Protein AF-A0A6P8JY65-F1 (afdb_monomer_lite)

Organism: Drosophila mauritiana (NCBI:txid7226)

InterPro domains:
  IPR032675 Leucine-rich repeat domain superfamily [G3DSA:3.80.10.10] (2-261)

Sequence (297 aa):
MAQWPLHALPKLMRNLRRLKVDCEIQVHFIEHFKELELLVLNGFISQTALTGILERCQKLTRLFLRFDCDTLSLKLIDKCSHLRDLSLTTGLFSHQKDLVMKLTDLRLLELTQCGTRSQLTIECLQFILNRRKDSVQLIQMDCKGFQDPNWMKEVGMDRCSRLRGLVLANCYFCDREISQLLFPRVQKYIALINCPDIKDYQLIDMVRMCPGLNDIYLMDCPQLSWKVLQGIYRIRKSEKLSYPITIILSQHSELRQAYQSMYSNFWCFKLPFLRMERVIHPCRPIRDIQLFFNSSE

Foldseek 3Di:
DPPDCLQCCCVVCQQDQEDEDQEEAADARQLSNQNHQEYHYQYHYDLVNVVSNLQRNQNHQEYADNYDDQPHDCPSVVSNLNHAEYEDELNVCLVHVVVVLVNQNHQKYWYAPCQVPVPSNLVSLLVCCVSALQFFAEKAAECNNVPELLSLVSSQNQSNQNHAEYEYAPDEHPPDALVVSSPHQHQEEYEYAQHAHDALVNVLNNCVSHVNYAEYEYHNHQRYDLVSVVSQLVSQVVVPDQAAHEYEYEPDHPNVVVCVVCVVPPPVVSRRHYHYHYDPDDDDDHRIMMTGTDRDD

Secondary structure (DSSP, 8-state):
----GGGGHHHH-TT--EEEE-S-B-SS-GGG-TT--EEEE-S-B-HHHHHHHHHH-TT--EEEE-S--S----TTGGG-TT--EEEEEHHHHHHHHHHHHT-TT-SEEEEE-GGG-HHHHHHHHHHHHHHHTTTEEEEEEE-TT--STTHHHHHTGGG-TT--EEEEES---TT--TTTTT----SSEEEEES-TT--HHHHHHHHHH-TT--EEEEES-TT--THHHHHHHHHHHHHT-SSPEEEEE-TT-HHHHHHHHTIIIIIGGGTTTEEEEE--SPPPPP-SEEEEEPPP-

pLDDT: mean 91.0, std 9.37, range [35.84, 98.38]

Structure (mmCIF, N/CA/C/O backbone):
data_AF-A0A6P8JY65-F1
#
_entry.id   AF-A0A6P8JY65-F1
#
loop_
_atom_site.group_PDB
_atom_site.id
_atom_site.type_symbol
_atom_site.label_atom_id
_atom_site.label_alt_id
_atom_site.label_comp_id
_atom_site.label_asym_id
_atom_site.label_entity_id
_atom_site.label_seq_id
_atom_site.pdbx_PDB_ins_code
_atom_site.Cartn_x
_atom_site.Cartn_y
_atom_site.Cartn_z
_atom_site.occupancy
_atom_site.B_iso_or_equiv
_atom_site.auth_seq_id
_atom_site.auth_comp_id
_atom_site.auth_asym_id
_atom_site.auth_atom_id
_atom_site.pdbx_PDB_model_num
ATOM 1 N N . MET A 1 1 ? -34.765 18.756 26.001 1.00 42.88 1 MET A N 1
ATOM 2 C CA . MET A 1 1 ? -33.771 18.330 24.990 1.00 42.88 1 MET A CA 1
ATOM 3 C C . MET A 1 1 ? -34.359 17.163 24.221 1.00 42.88 1 MET A C 1
ATOM 5 O O . MET A 1 1 ? -34.722 16.179 24.850 1.00 42.88 1 MET A O 1
ATOM 9 N N . ALA A 1 2 ? -34.543 17.292 22.906 1.00 35.88 2 ALA A N 1
ATOM 10 C CA . ALA A 1 2 ? -35.093 16.219 22.083 1.00 35.88 2 ALA A CA 1
ATOM 11 C C . ALA A 1 2 ? -34.118 15.028 22.079 1.00 35.88 2 ALA A C 1
ATOM 13 O O . ALA A 1 2 ? -33.067 15.086 21.446 1.00 35.88 2 ALA A O 1
ATOM 14 N N . GLN A 1 3 ? -34.446 13.968 22.822 1.00 48.44 3 GLN A N 1
ATOM 15 C CA . GLN A 1 3 ? -33.749 12.687 22.741 1.00 48.44 3 GLN A CA 1
ATOM 16 C C . GLN A 1 3 ? -34.059 12.083 21.371 1.00 48.44 3 GLN A C 1
ATOM 18 O O . GLN A 1 3 ? -35.114 11.490 21.155 1.00 48.44 3 GLN A O 1
ATOM 23 N N . TRP A 1 4 ? -33.156 12.292 20.416 1.00 56.47 4 TRP A N 1
ATOM 24 C CA . TRP A 1 4 ? -33.181 11.587 19.138 1.00 56.47 4 TRP A CA 1
ATOM 25 C C . TRP A 1 4 ? -33.258 10.062 19.378 1.00 56.47 4 TRP A C 1
ATOM 27 O O . TRP A 1 4 ? -32.615 9.557 20.301 1.00 56.47 4 TRP A O 1
ATOM 37 N N . PRO A 1 5 ? -34.005 9.290 18.566 1.00 68.62 5 PRO A N 1
ATOM 38 C CA . PRO A 1 5 ? -34.464 7.936 18.908 1.00 68.62 5 PRO A CA 1
ATOM 39 C C . PRO A 1 5 ? -33.387 6.835 18.798 1.00 68.62 5 PRO A C 1
ATOM 41 O O . PRO A 1 5 ? -33.714 5.654 18.669 1.00 68.62 5 PRO A O 1
ATOM 44 N N . LEU A 1 6 ? -32.096 7.179 18.858 1.00 67.12 6 LEU A N 1
ATOM 45 C CA . LEU A 1 6 ? -30.990 6.235 18.646 1.00 67.12 6 LEU A CA 1
ATOM 46 C C . LEU A 1 6 ? -30.994 5.076 19.658 1.00 67.12 6 LEU A C 1
ATOM 48 O O . LEU A 1 6 ? -30.643 3.956 19.301 1.00 67.12 6 LEU A O 1
ATOM 52 N N . HIS A 1 7 ? -31.483 5.291 20.883 1.00 69.50 7 HIS A N 1
ATOM 53 C CA . HIS A 1 7 ? -31.593 4.236 21.902 1.00 69.50 7 HIS A CA 1
ATOM 54 C C . HIS A 1 7 ? -32.591 3.121 21.542 1.00 69.50 7 HIS A C 1
ATOM 56 O O . HIS A 1 7 ? -32.481 2.006 22.053 1.00 69.50 7 HIS A O 1
ATOM 62 N N . ALA A 1 8 ? -33.564 3.392 20.664 1.00 75.25 8 ALA A N 1
ATOM 63 C CA . ALA A 1 8 ? -34.510 2.383 20.191 1.00 75.25 8 ALA A CA 1
ATOM 64 C C . ALA A 1 8 ? -33.959 1.567 19.009 1.00 75.25 8 ALA A C 1
ATOM 66 O O . ALA A 1 8 ? -34.407 0.439 18.787 1.00 75.25 8 ALA A O 1
ATOM 67 N N . LEU A 1 9 ? -32.965 2.091 18.278 1.00 81.75 9 LEU A N 1
ATOM 68 C CA . LEU A 1 9 ? -32.423 1.444 17.079 1.00 81.75 9 LEU A CA 1
ATOM 69 C C . LEU A 1 9 ? -31.907 0.023 17.330 1.00 81.75 9 LEU A C 1
ATOM 71 O O . LEU A 1 9 ? -32.268 -0.851 16.544 1.00 81.75 9 LEU A O 1
ATOM 75 N N . PRO A 1 10 ? -31.166 -0.283 18.414 1.00 81.38 10 PRO A N 1
ATOM 76 C CA . PRO A 1 10 ? -30.742 -1.657 18.682 1.00 81.38 10 PRO A CA 1
ATOM 77 C C . PRO A 1 10 ? -31.901 -2.648 18.805 1.00 81.38 10 PRO A C 1
ATOM 79 O O . PRO A 1 10 ? -31.787 -3.795 18.377 1.00 81.38 10 PRO A O 1
ATOM 82 N N . LYS A 1 11 ? -33.049 -2.211 19.342 1.00 84.31 11 LYS A N 1
ATOM 83 C CA . LYS A 1 11 ? -34.238 -3.065 19.479 1.00 84.31 11 LYS A CA 1
ATOM 84 C C . LYS A 1 11 ? -34.929 -3.314 18.141 1.00 84.31 11 LYS A C 1
ATOM 86 O O . LYS A 1 11 ? -35.460 -4.409 17.955 1.00 84.31 11 LYS A O 1
ATOM 91 N N . LEU A 1 12 ? -34.920 -2.318 17.254 1.00 86.56 12 LEU A N 1
ATOM 92 C CA . LEU A 1 12 ? -35.543 -2.355 15.928 1.00 86.56 12 LEU A CA 1
ATOM 93 C C . LEU A 1 12 ? -34.648 -3.031 14.876 1.00 86.56 12 LEU A C 1
ATOM 95 O O . LEU A 1 12 ? -35.149 -3.632 13.934 1.00 86.56 12 LEU A O 1
ATOM 99 N N . MET A 1 13 ? -33.327 -2.974 15.054 1.00 89.62 13 MET A N 1
ATOM 100 C CA . MET A 1 13 ? -32.319 -3.453 14.105 1.00 89.62 13 MET A CA 1
ATOM 101 C C . MET A 1 13 ? -31.393 -4.493 14.752 1.00 89.62 13 MET A C 1
ATOM 103 O O . MET A 1 13 ? -30.170 -4.376 14.719 1.00 89.62 13 MET A O 1
ATOM 107 N N . ARG A 1 14 ? -31.972 -5.541 15.349 1.00 88.00 14 ARG A N 1
ATOM 108 C CA . ARG A 1 14 ? -31.220 -6.561 16.114 1.00 88.00 14 ARG A CA 1
ATOM 109 C C . ARG A 1 14 ? -30.167 -7.311 15.288 1.00 88.00 14 ARG A C 1
ATOM 111 O O . ARG A 1 14 ? -29.164 -7.748 15.836 1.00 88.00 14 ARG A O 1
ATOM 118 N N . ASN A 1 15 ? -30.386 -7.415 13.976 1.00 93.00 15 ASN A N 1
ATOM 119 C CA . ASN A 1 15 ? -29.508 -8.106 13.026 1.00 93.00 15 ASN A CA 1
ATOM 120 C C . ASN A 1 15 ? -28.590 -7.144 12.250 1.00 93.00 15 ASN A C 1
ATOM 122 O O . ASN A 1 15 ? -28.103 -7.491 11.173 1.00 93.00 15 ASN A O 1
ATOM 126 N N . LEU A 1 16 ? -28.394 -5.913 12.738 1.00 95.31 16 LEU A N 1
ATOM 127 C CA . LEU A 1 16 ? -27.534 -4.938 12.075 1.00 95.31 16 LEU A CA 1
ATOM 128 C C . LEU A 1 16 ? -26.077 -5.421 12.073 1.00 95.31 16 LEU A C 1
ATOM 130 O O . LEU A 1 16 ? -25.437 -5.489 13.118 1.00 95.31 16 LEU A O 1
ATOM 134 N N . ARG A 1 17 ? -25.550 -5.711 10.879 1.00 97.00 17 ARG A N 1
ATOM 135 C CA . ARG A 1 17 ? -24.164 -6.174 10.686 1.00 97.00 17 ARG A CA 1
ATOM 136 C C . ARG A 1 17 ? -23.195 -5.080 10.270 1.00 97.00 17 ARG A C 1
ATOM 138 O O . ARG A 1 17 ? -21.988 -5.228 10.429 1.00 97.00 17 ARG A O 1
ATOM 145 N N . ARG A 1 18 ? -23.696 -3.996 9.682 1.00 97.75 18 ARG A N 1
ATOM 146 C CA . ARG A 1 18 ? -22.873 -2.922 9.121 1.00 97.75 18 ARG A CA 1
ATOM 147 C C . ARG A 1 18 ? -23.452 -1.589 9.543 1.00 97.75 18 ARG A C 1
ATOM 149 O O . ARG A 1 18 ? -24.610 -1.315 9.245 1.00 97.75 18 ARG A O 1
ATOM 156 N N . LEU A 1 19 ? -22.639 -0.774 10.196 1.00 95.62 19 LEU A N 1
ATOM 157 C CA . LEU A 1 19 ? -23.022 0.558 10.627 1.00 95.62 19 LEU A CA 1
ATOM 158 C C . LEU A 1 19 ? -21.961 1.558 10.180 1.00 95.62 19 LEU A C 1
ATOM 160 O O . LEU A 1 19 ? -20.776 1.400 10.468 1.00 95.62 19 LEU A O 1
ATOM 164 N N . LYS A 1 20 ? -22.405 2.595 9.476 1.00 96.44 20 LYS A N 1
ATOM 165 C CA . LYS A 1 20 ? -21.616 3.789 9.202 1.00 96.44 20 LYS A CA 1
ATOM 166 C C . LYS A 1 20 ? -22.274 4.949 9.934 1.00 96.44 20 LYS A C 1
ATOM 168 O O . LYS A 1 20 ? -23.479 5.140 9.794 1.00 96.44 20 LYS A O 1
ATOM 173 N N . VAL A 1 21 ? -21.491 5.689 10.708 1.00 92.38 21 VAL A N 1
ATOM 174 C CA . VAL A 1 21 ? -21.960 6.847 11.466 1.00 92.38 21 VAL A CA 1
ATOM 175 C C . VAL A 1 21 ? -21.174 8.076 11.037 1.00 92.38 21 VAL A C 1
ATOM 177 O O . VAL A 1 21 ? -19.941 8.073 11.031 1.00 92.38 21 VAL A O 1
ATOM 180 N N . ASP A 1 22 ? -21.905 9.112 10.642 1.00 91.75 22 ASP A N 1
ATOM 181 C CA . ASP A 1 22 ? -21.362 10.393 10.181 1.00 91.75 22 ASP A CA 1
ATOM 182 C C . ASP A 1 22 ? -21.582 11.527 11.209 1.00 91.75 22 ASP A C 1
ATOM 184 O O . ASP A 1 22 ? -21.193 12.662 10.962 1.00 91.75 22 ASP A O 1
ATOM 188 N N . CYS A 1 23 ? -22.180 11.230 12.369 1.00 88.88 23 CYS A N 1
ATOM 189 C CA . CYS A 1 23 ? -22.412 12.173 13.467 1.00 88.88 23 CYS A CA 1
ATOM 190 C C . CYS A 1 23 ? -21.610 11.814 14.727 1.00 88.88 23 CYS A C 1
ATOM 192 O O . CYS A 1 23 ? -21.069 10.712 14.843 1.00 88.88 23 CYS A O 1
ATOM 194 N N . GLU A 1 24 ? -21.539 12.752 15.673 1.00 87.94 24 GLU A N 1
ATOM 195 C CA . GLU A 1 24 ? -20.887 12.530 16.964 1.00 87.94 24 GLU A CA 1
ATOM 196 C C . GLU A 1 24 ? -21.645 11.524 17.835 1.00 87.94 24 GLU A C 1
ATOM 198 O O . GLU A 1 24 ? -22.876 11.511 17.902 1.00 87.94 24 GLU A O 1
ATOM 203 N N . ILE A 1 25 ? -20.884 10.705 18.555 1.00 84.12 25 ILE A N 1
ATOM 204 C CA . ILE A 1 25 ? -21.390 9.654 19.428 1.00 84.12 25 ILE A CA 1
ATOM 205 C C . ILE A 1 25 ? -20.918 9.918 20.850 1.00 84.12 25 ILE A C 1
ATOM 207 O O . ILE A 1 25 ? -19.796 9.593 21.237 1.00 84.12 25 ILE A O 1
ATOM 211 N N . GLN A 1 26 ? -21.816 10.480 21.649 1.00 76.50 26 GLN A N 1
ATOM 212 C CA . GLN A 1 26 ? -21.588 10.693 23.080 1.00 76.50 26 GLN A CA 1
ATOM 213 C C . GLN A 1 26 ? -22.266 9.624 23.947 1.00 76.50 26 GLN A C 1
ATOM 215 O O . GLN A 1 26 ? -21.956 9.503 25.131 1.00 76.50 26 GLN A O 1
ATOM 220 N N . VAL A 1 27 ? -23.181 8.842 23.365 1.00 77.38 27 VAL A N 1
ATOM 221 C CA . VAL A 1 27 ? -24.042 7.902 24.088 1.00 77.38 27 VAL A CA 1
ATOM 222 C C . VAL A 1 27 ? -23.792 6.446 23.714 1.00 77.38 27 VAL A C 1
ATOM 224 O O . VAL A 1 27 ? -23.420 6.102 22.595 1.00 77.38 27 VAL A O 1
ATOM 227 N N . HIS A 1 28 ? -24.076 5.600 24.692 1.00 81.88 28 HIS A N 1
ATOM 228 C CA . HIS A 1 28 ? -24.043 4.147 24.651 1.00 81.88 28 HIS A CA 1
ATOM 229 C C . HIS A 1 28 ? -25.244 3.592 23.866 1.00 81.88 28 HIS A C 1
ATOM 231 O O . HIS A 1 28 ? -26.386 3.633 24.333 1.00 81.88 28 HIS A O 1
ATOM 237 N N . PHE A 1 29 ? -25.007 3.110 22.644 1.00 87.00 29 PHE A N 1
ATOM 238 C CA . PHE A 1 29 ? -26.032 2.432 21.842 1.00 87.00 29 PHE A CA 1
ATOM 239 C C . PHE A 1 29 ? -25.435 1.433 20.848 1.00 87.00 29 PHE A C 1
ATOM 241 O O . PHE A 1 29 ? -26.026 0.374 20.644 1.00 87.00 29 PHE A O 1
ATOM 248 N N . ILE A 1 30 ? -24.266 1.725 20.265 1.00 90.31 30 ILE A N 1
ATOM 249 C CA . ILE A 1 30 ? -23.633 0.850 19.266 1.00 90.31 30 ILE A CA 1
ATOM 250 C C . ILE A 1 30 ? -23.315 -0.524 19.856 1.00 90.31 30 ILE A C 1
ATOM 252 O O . ILE A 1 30 ? -23.542 -1.547 19.219 1.00 90.31 30 ILE A O 1
ATOM 256 N N . GLU A 1 31 ? -22.853 -0.561 21.098 1.00 90.50 31 GLU A N 1
ATOM 257 C CA . GLU A 1 31 ? -22.456 -1.771 21.814 1.00 90.50 31 GLU A CA 1
ATOM 258 C C . GLU A 1 31 ? -23.611 -2.760 22.089 1.00 90.50 31 GLU A C 1
ATOM 260 O O . GLU A 1 31 ? -23.409 -3.888 22.564 1.00 90.50 31 GLU A O 1
ATOM 265 N N . HIS A 1 32 ? -24.842 -2.347 21.778 1.00 91.56 32 HIS A N 1
ATOM 266 C CA . HIS A 1 32 ? -26.032 -3.186 21.824 1.00 91.56 32 HIS A CA 1
ATOM 267 C C . HIS A 1 32 ? -26.276 -3.956 20.512 1.00 91.56 32 HIS A C 1
ATOM 269 O O . HIS A 1 32 ? -27.044 -4.918 20.524 1.00 91.56 32 HIS A O 1
ATOM 275 N N . PHE A 1 33 ? -25.612 -3.608 19.402 1.00 93.06 33 PHE A N 1
ATOM 276 C CA . PHE A 1 33 ? -25.684 -4.362 18.144 1.00 93.06 33 PHE A CA 1
ATOM 277 C C . PHE A 1 33 ? -24.785 -5.607 18.200 1.00 93.06 33 PHE A C 1
ATOM 279 O O . PHE A 1 33 ? -23.623 -5.582 17.801 1.00 93.06 33 PHE A O 1
ATOM 286 N N . LYS A 1 34 ? -25.326 -6.726 18.696 1.00 90.75 34 LYS A N 1
ATOM 287 C CA . LYS A 1 34 ? -24.568 -7.980 18.894 1.00 90.75 34 LYS A CA 1
ATOM 288 C C . LYS A 1 34 ? -24.056 -8.624 17.605 1.00 90.75 34 LYS A C 1
ATOM 290 O O . LYS A 1 34 ? -23.044 -9.316 17.641 1.00 90.75 34 LYS A O 1
ATOM 295 N N . GLU A 1 35 ? -24.726 -8.366 16.486 1.00 94.69 35 GLU A N 1
ATOM 296 C CA . GLU A 1 35 ? -24.372 -8.891 15.162 1.00 94.69 35 GLU A CA 1
ATOM 297 C C . GLU A 1 35 ? -23.436 -7.969 14.367 1.00 94.69 35 GLU A C 1
ATOM 299 O O . GLU A 1 35 ? -23.177 -8.232 13.196 1.00 94.69 35 GLU A O 1
ATOM 304 N N . LEU A 1 36 ? -22.934 -6.883 14.966 1.00 96.75 36 LEU A N 1
ATOM 305 C CA . LEU A 1 36 ? -22.146 -5.886 14.250 1.00 96.75 36 LEU A CA 1
ATOM 306 C C . LEU A 1 36 ? -20.784 -6.446 13.813 1.00 96.75 36 LEU A C 1
ATOM 308 O O . LEU A 1 36 ? -19.937 -6.768 14.640 1.00 96.75 36 LEU A O 1
ATOM 312 N N . GLU A 1 37 ? -20.566 -6.502 12.500 1.00 97.75 37 GLU A N 1
ATOM 313 C CA . GLU A 1 37 ? -19.338 -6.988 11.863 1.00 97.75 37 GLU A CA 1
ATOM 314 C C . GLU A 1 37 ? -18.458 -5.848 11.338 1.00 97.75 37 GLU A C 1
ATOM 316 O O . GLU A 1 37 ? -17.236 -5.989 11.291 1.00 97.75 37 GLU A O 1
ATOM 321 N N . LEU A 1 38 ? -19.069 -4.740 10.908 1.00 98.25 38 LEU A N 1
ATOM 322 C CA . LEU A 1 38 ? -18.397 -3.565 10.355 1.00 98.25 38 LEU A CA 1
ATOM 323 C C . LEU A 1 38 ? -18.912 -2.300 11.031 1.00 98.25 38 LEU A C 1
ATOM 325 O O . LEU A 1 38 ? -20.106 -2.002 10.953 1.00 98.25 38 LEU A O 1
ATOM 329 N N . LEU A 1 39 ? -17.986 -1.519 11.577 1.00 97.69 39 LEU A N 1
ATOM 330 C CA . LEU A 1 39 ? -18.249 -0.183 12.082 1.00 97.69 39 LEU A CA 1
ATOM 331 C C . LEU A 1 39 ? -17.339 0.842 11.400 1.00 97.69 39 LEU A C 1
ATOM 333 O O . LEU A 1 39 ? -16.119 0.698 11.411 1.00 97.69 39 LEU A O 1
ATOM 337 N N . VAL A 1 40 ? -17.938 1.888 10.834 1.00 97.62 40 VAL A N 1
ATOM 338 C CA . VAL A 1 40 ? -17.232 3.059 10.297 1.00 97.62 40 VAL A CA 1
ATOM 339 C C . VAL A 1 40 ? -17.710 4.299 11.039 1.00 97.62 40 VAL A C 1
ATOM 341 O O . VAL A 1 40 ? -18.896 4.621 10.996 1.00 97.62 40 VAL A O 1
ATOM 344 N N . LEU A 1 41 ? -16.796 5.001 11.698 1.00 95.81 41 LEU A N 1
ATOM 345 C CA . LEU A 1 41 ? -17.062 6.229 12.440 1.00 95.81 41 LEU A CA 1
ATOM 346 C C . LEU A 1 41 ? -16.351 7.390 11.753 1.00 95.81 41 LEU A C 1
ATOM 348 O O . LEU A 1 41 ? -15.126 7.416 11.715 1.00 95.81 41 LEU A O 1
ATOM 352 N N . ASN A 1 42 ? -17.111 8.340 11.210 1.00 93.44 42 ASN A N 1
ATOM 353 C CA . ASN A 1 42 ? -16.566 9.593 10.669 1.00 93.44 42 ASN A CA 1
ATOM 354 C C . ASN A 1 42 ? -16.774 10.773 11.632 1.00 93.44 42 ASN A C 1
ATOM 356 O O . ASN A 1 42 ? -16.094 11.784 11.501 1.00 93.44 42 ASN A O 1
ATOM 360 N N . GLY A 1 43 ? -17.701 10.648 12.587 1.00 89.94 43 GLY A N 1
ATOM 361 C CA . GLY A 1 43 ? -17.876 11.594 13.688 1.00 89.94 43 GLY A CA 1
ATOM 362 C C . GLY A 1 43 ? -17.124 11.154 14.943 1.00 89.94 43 GLY A C 1
ATOM 363 O O . GLY A 1 43 ? -16.846 9.966 15.123 1.00 89.94 43 GLY A O 1
ATOM 364 N N . PHE A 1 44 ? -16.808 12.121 15.806 1.00 92.12 44 PHE A N 1
ATOM 365 C CA . PHE A 1 44 ? -16.129 11.883 17.079 1.00 92.12 44 PHE A CA 1
ATOM 366 C C . PHE A 1 44 ? -16.910 10.903 17.968 1.00 92.12 44 PHE A C 1
ATOM 368 O O . PHE A 1 44 ? -18.142 10.915 17.988 1.00 92.12 44 PHE A O 1
ATOM 375 N N . ILE A 1 45 ? -16.196 10.082 18.740 1.00 93.50 45 ILE A N 1
ATOM 376 C CA . ILE A 1 45 ? -16.770 9.170 19.736 1.00 93.50 45 ILE A CA 1
ATOM 377 C C . ILE A 1 45 ? -16.120 9.393 21.100 1.00 93.50 45 ILE A C 1
ATOM 379 O O . ILE A 1 45 ? -14.903 9.548 21.202 1.00 93.50 45 ILE A O 1
ATOM 383 N N . SER A 1 46 ? -16.923 9.373 22.163 1.00 93.62 46 SER A N 1
ATOM 384 C CA . SER A 1 46 ? -16.399 9.431 23.528 1.00 93.62 46 SER A CA 1
ATOM 385 C C . SER A 1 46 ? -15.613 8.164 23.898 1.00 93.62 46 SER A C 1
ATOM 387 O O . SER A 1 46 ? -15.905 7.061 23.425 1.00 93.62 46 SER A O 1
ATOM 389 N N . GLN A 1 47 ? -14.641 8.292 24.810 1.00 94.75 47 GLN A N 1
ATOM 390 C CA . GLN A 1 47 ? -13.867 7.143 25.299 1.00 94.75 47 GLN A CA 1
ATOM 391 C C . GLN A 1 47 ? -14.766 6.049 25.883 1.00 94.75 47 GLN A C 1
ATOM 393 O O . GLN A 1 47 ? -14.526 4.869 25.645 1.00 94.75 47 GLN A O 1
ATOM 398 N N . THR A 1 48 ? -15.803 6.424 26.636 1.00 94.31 48 THR A N 1
ATOM 399 C CA . THR A 1 48 ? -16.722 5.462 27.254 1.00 94.31 48 THR A CA 1
ATOM 400 C C . THR A 1 48 ? -17.482 4.668 26.195 1.00 94.31 48 THR A C 1
ATOM 402 O O . THR A 1 48 ? -17.545 3.442 26.287 1.00 94.31 48 THR A O 1
ATOM 405 N N . ALA A 1 49 ? -17.996 5.329 25.153 1.00 93.38 49 ALA A N 1
ATOM 406 C CA . ALA A 1 49 ? -18.693 4.662 24.059 1.00 93.38 49 ALA A CA 1
ATOM 407 C C . ALA A 1 49 ? -17.758 3.724 23.275 1.00 93.38 49 ALA A C 1
ATOM 409 O O . ALA A 1 49 ? -18.133 2.580 23.016 1.00 93.38 49 ALA A O 1
ATOM 410 N N . LEU A 1 50 ? -16.524 4.152 22.973 1.00 95.62 50 LEU A N 1
ATOM 411 C CA . LEU A 1 50 ? -15.529 3.291 22.324 1.00 95.62 50 LEU A CA 1
ATOM 412 C C . LEU A 1 50 ? -15.197 2.059 23.177 1.00 95.62 50 LEU A C 1
ATOM 414 O O . LEU A 1 50 ? -15.216 0.942 22.664 1.00 95.62 50 LEU A O 1
ATOM 418 N N . THR A 1 51 ? -14.953 2.241 24.478 1.00 95.00 51 THR A N 1
ATOM 419 C CA . THR A 1 51 ? -14.726 1.140 25.427 1.00 95.00 51 THR A CA 1
ATOM 420 C C . THR A 1 51 ? -15.882 0.137 25.388 1.00 95.00 51 THR A C 1
ATOM 422 O O . THR A 1 51 ? -15.648 -1.059 25.234 1.00 95.00 51 THR A O 1
ATOM 425 N N . GLY A 1 52 ? -17.132 0.614 25.428 1.00 94.38 52 GLY A N 1
ATOM 426 C CA . GLY A 1 52 ? -18.309 -0.254 25.353 1.00 94.38 52 GLY A CA 1
ATOM 427 C C . GLY A 1 52 ? -18.384 -1.065 24.054 1.00 94.38 52 GLY A C 1
ATOM 428 O O . GLY A 1 52 ? -18.738 -2.246 24.088 1.00 94.38 52 GLY A O 1
ATOM 429 N N . ILE A 1 53 ? -18.018 -0.463 22.917 1.00 95.06 53 ILE A N 1
ATOM 430 C CA . ILE A 1 53 ? -17.959 -1.151 21.618 1.00 95.06 53 ILE A CA 1
ATOM 431 C C . ILE A 1 53 ? -16.918 -2.269 21.653 1.00 95.06 53 ILE A C 1
ATOM 433 O O . ILE A 1 53 ? -17.246 -3.406 21.312 1.00 95.06 53 ILE A O 1
ATOM 437 N N . LEU A 1 54 ? -15.695 -1.967 22.098 1.00 95.12 54 LEU A N 1
ATOM 438 C CA . LEU A 1 54 ? -14.603 -2.943 22.161 1.00 95.12 54 LEU A CA 1
ATOM 439 C C . LEU A 1 54 ? -14.930 -4.117 23.101 1.00 95.12 54 LEU A C 1
ATOM 441 O O . LEU A 1 54 ? -14.590 -5.260 22.813 1.00 95.12 54 LEU A O 1
ATOM 445 N N . GLU A 1 55 ? -15.657 -3.866 24.192 1.00 93.88 55 GLU A N 1
ATOM 446 C CA . GLU A 1 55 ? -16.066 -4.910 25.138 1.00 93.88 55 GLU A CA 1
ATOM 447 C C . GLU A 1 55 ? -17.194 -5.810 24.625 1.00 93.88 55 GLU A C 1
ATOM 449 O O . GLU A 1 55 ? -17.232 -7.003 24.934 1.00 93.88 55 GLU A O 1
ATOM 454 N N . ARG A 1 56 ? -18.172 -5.258 23.899 1.00 93.25 56 ARG A N 1
ATOM 455 C CA . ARG A 1 56 ? -19.459 -5.944 23.679 1.00 93.25 56 ARG A CA 1
ATOM 456 C C . ARG A 1 56 ? -19.721 -6.346 22.233 1.00 93.25 56 ARG A C 1
ATOM 458 O O . ARG A 1 56 ? -20.555 -7.232 22.022 1.00 93.25 56 ARG A O 1
ATOM 465 N N . CYS A 1 57 ? -19.044 -5.744 21.257 1.00 94.06 57 CYS A N 1
ATOM 466 C CA . CYS A 1 57 ? -19.189 -6.074 19.838 1.00 94.06 57 CYS A CA 1
ATOM 467 C C . CYS A 1 57 ? -18.251 -7.225 19.444 1.00 94.06 57 CYS A C 1
ATOM 469 O O . CYS A 1 57 ? -17.307 -7.054 18.682 1.00 94.06 57 CYS A O 1
ATOM 471 N N . GLN A 1 58 ? -18.528 -8.423 19.959 1.00 91.88 58 GLN A N 1
ATOM 472 C CA . GLN A 1 58 ? -17.663 -9.604 19.803 1.00 91.88 58 GLN A CA 1
ATOM 473 C C . GLN A 1 58 ? -17.550 -10.115 18.353 1.00 91.88 58 GLN A C 1
ATOM 475 O O . GLN A 1 58 ? -16.582 -10.780 18.003 1.00 91.88 58 GLN A O 1
ATOM 480 N N . LYS A 1 59 ? -18.519 -9.788 17.487 1.00 95.31 59 LYS A N 1
ATOM 481 C CA . LYS A 1 59 ? -18.512 -10.144 16.056 1.00 95.31 59 LYS A CA 1
ATOM 482 C C . LYS A 1 59 ? -17.807 -9.113 15.171 1.00 95.31 59 LYS A C 1
ATOM 484 O O . LYS A 1 59 ? -17.774 -9.283 13.952 1.00 95.31 59 LYS A O 1
ATOM 489 N N . LEU A 1 60 ? -17.249 -8.052 15.757 1.00 96.88 60 LEU A N 1
ATOM 490 C CA . LEU A 1 60 ? -16.634 -6.972 15.002 1.00 96.88 60 LEU A CA 1
ATOM 491 C C . LEU A 1 60 ? -15.376 -7.478 14.292 1.00 96.88 60 LEU A C 1
ATOM 493 O O . LEU A 1 60 ? -14.386 -7.845 14.917 1.00 96.88 60 LEU A O 1
ATOM 497 N N . THR A 1 61 ? -15.428 -7.475 12.963 1.00 97.56 61 THR A N 1
ATOM 498 C CA . THR A 1 61 ? -14.304 -7.873 12.103 1.00 97.56 61 THR A CA 1
ATOM 499 C C . THR A 1 61 ? -13.595 -6.676 11.499 1.00 97.56 61 THR A C 1
ATOM 501 O O . THR A 1 61 ? -12.447 -6.791 11.073 1.00 97.56 61 THR A O 1
ATOM 504 N N . ARG A 1 62 ? -14.271 -5.525 11.432 1.00 98.38 62 ARG A N 1
ATOM 505 C CA . ARG A 1 62 ? -13.766 -4.328 10.769 1.00 98.38 62 ARG A CA 1
ATOM 506 C C . ARG A 1 62 ? -14.157 -3.073 11.533 1.00 98.38 62 ARG A C 1
ATOM 508 O O . ARG A 1 62 ? -15.348 -2.823 11.735 1.00 98.38 62 ARG A O 1
ATOM 515 N N . LEU A 1 63 ? -13.163 -2.278 11.911 1.00 98.00 63 LEU A N 1
ATOM 516 C CA . LEU A 1 63 ? -13.334 -1.034 12.653 1.00 98.00 63 LEU A CA 1
ATOM 517 C C . LEU A 1 63 ? -12.575 0.096 11.960 1.00 98.00 63 LEU A C 1
ATOM 519 O O . LEU A 1 63 ? -11.352 0.059 11.871 1.00 98.00 63 LEU A O 1
ATOM 523 N N . PHE A 1 64 ? -13.295 1.119 11.506 1.00 97.56 64 PHE A N 1
ATOM 524 C CA . PHE A 1 64 ? -12.701 2.295 10.881 1.00 97.56 64 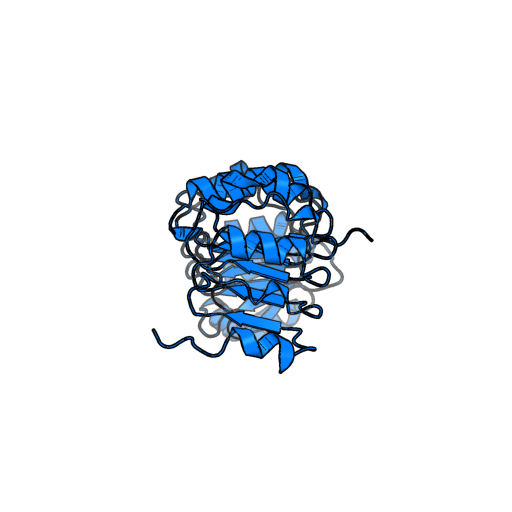PHE A CA 1
ATOM 525 C C . PHE A 1 64 ? -12.999 3.549 11.702 1.00 97.56 64 PHE A C 1
ATOM 527 O O . PHE A 1 64 ? -14.150 3.985 11.754 1.00 97.56 64 PHE A O 1
ATOM 534 N N . LEU A 1 65 ? -11.970 4.132 12.321 1.00 96.31 65 LEU A N 1
ATOM 535 C CA . LEU A 1 65 ? -12.036 5.404 13.043 1.00 96.31 65 LEU A CA 1
ATOM 536 C C . LEU A 1 65 ? -11.464 6.511 12.141 1.00 96.31 65 LEU A C 1
ATOM 538 O O . LEU A 1 65 ? -10.253 6.625 11.991 1.00 96.31 65 LEU A O 1
ATOM 542 N N . ARG A 1 66 ? -12.339 7.292 11.497 1.00 91.94 66 ARG A N 1
ATOM 543 C CA . ARG A 1 66 ? -12.002 8.276 10.444 1.00 91.94 66 ARG A CA 1
ATOM 544 C C . ARG A 1 66 ? -12.156 9.735 10.878 1.00 91.94 66 ARG A C 1
ATOM 546 O O . ARG A 1 66 ? -12.318 10.619 10.042 1.00 91.94 66 ARG A O 1
ATOM 553 N N . PHE A 1 67 ? -12.149 9.981 12.178 1.00 90.81 67 PHE A N 1
ATOM 554 C CA . PHE A 1 67 ? -12.214 11.314 12.771 1.00 90.81 67 PHE A CA 1
ATOM 555 C C . PHE A 1 67 ? -10.862 11.665 13.399 1.00 90.81 67 PHE A C 1
ATOM 557 O O . PHE A 1 67 ? -10.104 10.774 13.777 1.00 90.81 67 PHE A O 1
ATOM 564 N N . ASP A 1 68 ? -10.567 12.958 13.520 1.00 88.88 68 ASP A N 1
ATOM 565 C CA . ASP A 1 68 ? -9.319 13.435 14.122 1.00 88.88 68 ASP A CA 1
ATOM 566 C C . ASP A 1 68 ? -9.357 13.278 15.646 1.00 88.88 68 ASP A C 1
ATOM 568 O O . ASP A 1 68 ? -10.110 13.973 16.332 1.00 88.88 68 ASP A O 1
ATOM 572 N N . CYS A 1 69 ? -8.594 12.327 16.183 1.00 88.94 69 CYS A N 1
ATOM 573 C CA . CYS A 1 69 ? -8.414 12.173 17.620 1.00 88.94 69 CYS A CA 1
ATOM 574 C C . CYS A 1 69 ? -7.210 11.287 17.932 1.00 88.94 69 CYS A C 1
ATOM 576 O O . CYS A 1 69 ? -7.154 10.147 17.480 1.00 88.94 69 CYS A O 1
ATOM 578 N N . ASP A 1 70 ? -6.308 11.771 18.785 1.00 90.06 70 ASP A N 1
ATOM 579 C CA . ASP A 1 70 ? -5.128 11.013 19.221 1.00 90.06 70 ASP A CA 1
ATOM 580 C C . ASP A 1 70 ? -5.196 10.579 20.693 1.00 90.06 70 ASP A C 1
ATOM 582 O O . ASP A 1 70 ? -4.352 9.819 21.159 1.00 90.06 70 ASP A O 1
ATOM 586 N N . THR A 1 71 ? -6.196 11.059 21.437 1.00 91.94 71 THR A N 1
ATOM 587 C CA . THR A 1 71 ? -6.292 10.891 22.897 1.00 91.94 71 THR A CA 1
ATOM 588 C C . THR A 1 71 ? -7.076 9.653 23.324 1.00 91.94 71 THR A C 1
ATOM 590 O O . THR A 1 71 ? -7.058 9.294 24.503 1.00 91.94 71 THR A O 1
ATOM 593 N N . LEU A 1 72 ? -7.761 8.988 22.390 1.00 94.75 72 LEU A N 1
ATOM 594 C CA . LEU A 1 72 ? -8.506 7.768 22.680 1.00 94.75 72 LEU A CA 1
ATOM 595 C C . LEU A 1 72 ? -7.570 6.615 23.060 1.00 94.75 72 LEU A C 1
ATOM 597 O O . LEU A 1 72 ? -6.445 6.475 22.586 1.00 94.75 72 LEU A O 1
ATOM 601 N N . SER A 1 73 ? -8.070 5.741 23.920 1.00 95.75 73 SER A N 1
ATOM 602 C CA . SER A 1 73 ? -7.389 4.541 24.375 1.00 95.75 73 SER A CA 1
ATOM 603 C C . SER A 1 73 ? -7.983 3.301 23.720 1.00 95.75 73 SER A C 1
ATOM 605 O O . SER A 1 73 ? -9.198 3.090 23.745 1.00 95.75 73 SER A O 1
ATOM 607 N N . LEU A 1 74 ? -7.097 2.444 23.204 1.00 96.00 74 LEU A N 1
ATOM 608 C CA . LEU A 1 74 ? -7.421 1.158 22.579 1.00 96.00 74 LEU A CA 1
ATOM 609 C C . LEU A 1 74 ? -7.151 -0.037 23.513 1.00 96.00 74 LEU A C 1
ATOM 611 O O . LEU A 1 74 ? -6.968 -1.154 23.043 1.00 96.00 74 LEU A O 1
ATOM 615 N N . LYS A 1 75 ? -7.114 0.168 24.840 1.00 94.38 75 LYS A N 1
ATOM 616 C CA . LYS A 1 75 ? -6.724 -0.856 25.838 1.00 94.38 75 LYS A CA 1
ATOM 617 C C . LYS A 1 75 ? -7.474 -2.189 25.750 1.00 94.38 75 LYS A C 1
ATOM 619 O O . LYS A 1 75 ? -6.928 -3.186 26.197 1.00 94.38 75 LYS A O 1
ATOM 624 N N . LEU A 1 76 ? -8.690 -2.191 25.205 1.00 94.56 76 LEU A N 1
ATOM 625 C CA . LEU A 1 76 ? -9.550 -3.374 25.086 1.00 94.56 76 LEU A CA 1
ATOM 626 C C . LEU A 1 76 ? -9.687 -3.873 23.644 1.00 94.56 76 LEU A C 1
ATOM 628 O O . LEU A 1 76 ? -10.592 -4.644 23.343 1.00 94.56 76 LEU A O 1
ATOM 632 N N . ILE A 1 77 ? -8.829 -3.417 22.727 1.00 95.00 77 ILE A N 1
ATOM 633 C CA . ILE A 1 77 ? -8.906 -3.820 21.316 1.00 95.00 77 ILE A CA 1
ATOM 634 C C . ILE A 1 77 ? -8.644 -5.319 21.116 1.00 95.00 77 ILE A C 1
ATOM 636 O O . ILE A 1 77 ? -9.141 -5.911 20.165 1.00 95.00 77 ILE A O 1
ATOM 640 N N . ASP A 1 78 ? -7.931 -5.948 22.050 1.00 91.69 78 ASP A N 1
ATOM 641 C CA . ASP A 1 78 ? -7.696 -7.391 22.117 1.00 91.69 78 ASP A CA 1
ATOM 642 C C . ASP A 1 78 ? -8.974 -8.205 22.388 1.00 91.69 78 ASP A C 1
ATOM 644 O O . ASP A 1 78 ? -9.039 -9.383 22.039 1.00 91.69 78 ASP A O 1
ATOM 648 N N . LYS A 1 79 ? -10.017 -7.589 22.963 1.00 91.94 79 LYS A N 1
ATOM 649 C CA . LYS A 1 79 ? -11.336 -8.219 23.133 1.00 91.94 79 LYS A CA 1
ATOM 650 C C . LYS A 1 79 ? -12.068 -8.413 21.809 1.00 91.94 79 LYS A C 1
ATOM 652 O O . LYS A 1 79 ? -12.922 -9.290 21.723 1.00 91.94 79 LYS A O 1
ATOM 657 N N . CYS A 1 80 ? -11.720 -7.656 20.770 1.00 89.81 80 CYS A N 1
ATOM 658 C CA . CYS A 1 80 ? -12.211 -7.877 19.415 1.00 89.81 80 CYS A CA 1
ATOM 659 C C . CYS A 1 80 ? -11.351 -8.941 18.711 1.00 89.81 80 CYS A C 1
ATOM 661 O O . CYS A 1 80 ? -10.627 -8.642 17.764 1.00 89.81 80 CYS A O 1
ATOM 663 N N . SER A 1 81 ? -11.435 -10.194 19.164 1.00 85.50 81 SER A N 1
ATOM 664 C CA . SER A 1 81 ? -10.587 -11.304 18.688 1.00 85.50 81 SER A CA 1
ATOM 665 C C . SER A 1 81 ? -10.713 -11.611 17.190 1.00 85.50 81 SER A C 1
ATOM 667 O O . SER A 1 81 ? -9.829 -12.231 16.609 1.00 85.50 81 SER A O 1
ATOM 669 N N . HIS A 1 82 ? -11.795 -11.174 16.544 1.00 91.50 82 HIS A N 1
ATOM 670 C CA . HIS A 1 82 ? -12.032 -11.367 15.112 1.00 91.50 82 HIS A CA 1
ATOM 671 C C . HIS A 1 82 ? -11.680 -10.148 14.252 1.00 91.50 82 HIS A C 1
ATOM 673 O O . HIS A 1 82 ? -11.977 -10.145 13.053 1.00 91.50 82 HIS A O 1
ATOM 679 N N . LEU A 1 83 ? -11.074 -9.112 14.839 1.00 95.44 83 LEU A N 1
ATOM 680 C CA . LEU A 1 83 ? -10.741 -7.878 14.141 1.00 95.44 83 LEU A CA 1
ATOM 681 C C . LEU A 1 83 ? -9.646 -8.123 13.094 1.00 95.44 83 LEU A C 1
ATOM 683 O O . LEU A 1 83 ? -8.515 -8.479 13.413 1.00 95.44 83 LEU A O 1
ATOM 687 N N . ARG A 1 84 ? -10.004 -7.913 11.826 1.00 96.69 84 ARG A N 1
ATOM 688 C CA . ARG A 1 84 ? -9.160 -8.142 10.647 1.00 96.69 84 ARG A CA 1
ATOM 689 C C . ARG A 1 84 ? -8.808 -6.852 9.924 1.00 96.69 84 ARG A C 1
ATOM 691 O O . ARG A 1 84 ? -7.692 -6.741 9.429 1.00 96.69 84 ARG A O 1
ATOM 698 N N . ASP A 1 85 ? -9.717 -5.882 9.895 1.00 98.00 85 ASP A N 1
ATOM 699 C CA . ASP A 1 85 ? -9.454 -4.595 9.252 1.00 98.00 85 ASP A CA 1
ATOM 700 C C . ASP A 1 85 ? -9.582 -3.478 10.282 1.00 98.00 85 ASP A C 1
ATOM 702 O O . ASP A 1 85 ? -10.611 -3.344 10.953 1.00 98.00 85 ASP A O 1
ATOM 706 N N . LEU A 1 86 ? -8.536 -2.669 10.398 1.00 97.81 86 LEU A N 1
ATOM 707 C CA . LEU A 1 86 ? -8.473 -1.571 11.346 1.00 97.81 86 LEU A CA 1
ATOM 708 C C . LEU A 1 86 ? -7.997 -0.303 10.645 1.00 97.81 86 LEU A C 1
ATOM 710 O O . LEU A 1 86 ? -6.986 -0.321 9.949 1.00 97.81 86 LEU A O 1
ATOM 714 N N . SER A 1 87 ? -8.709 0.799 10.862 1.00 97.44 87 SER A N 1
ATOM 715 C CA . SER A 1 87 ? -8.293 2.131 10.424 1.00 97.44 87 SER A CA 1
ATOM 716 C C . SER A 1 87 ? -8.277 3.098 11.590 1.00 97.44 87 SER A C 1
ATOM 718 O O . SER A 1 87 ? -9.239 3.154 12.361 1.00 97.44 87 SER A O 1
ATOM 720 N N . LEU A 1 88 ? -7.166 3.817 11.720 1.00 96.81 88 LEU A N 1
ATOM 721 C CA . LEU A 1 88 ? -6.881 4.768 12.790 1.00 96.81 88 LEU A CA 1
ATOM 722 C C . LEU A 1 88 ? -6.226 6.014 12.193 1.00 96.81 88 LEU A C 1
ATOM 724 O O . LEU A 1 88 ? -5.631 5.961 11.115 1.00 96.81 88 LEU A O 1
ATOM 728 N N . THR A 1 89 ? -6.266 7.136 12.905 1.00 95.25 89 THR A N 1
ATOM 729 C CA . THR A 1 89 ? -5.367 8.255 12.596 1.00 95.25 89 THR A CA 1
ATOM 730 C C . THR A 1 89 ? -3.923 7.849 12.880 1.00 95.25 89 THR A C 1
ATOM 732 O O . THR A 1 89 ? -3.651 7.047 13.783 1.00 95.25 89 THR A O 1
ATOM 735 N N . THR A 1 90 ? -2.970 8.422 12.142 1.00 95.38 90 THR A N 1
ATOM 736 C CA . THR A 1 90 ? -1.540 8.192 12.398 1.00 95.38 90 THR A CA 1
ATOM 737 C C . THR A 1 90 ? -1.164 8.502 13.854 1.00 95.38 90 THR A C 1
ATOM 739 O O . THR A 1 90 ? -0.368 7.780 14.455 1.00 95.38 90 THR A O 1
ATOM 742 N N . GLY A 1 91 ? -1.746 9.547 14.456 1.00 95.81 91 GLY A N 1
ATOM 743 C CA . GLY A 1 91 ? -1.436 9.908 15.842 1.00 95.81 91 GLY A CA 1
ATOM 744 C C . GLY A 1 91 ? -1.994 8.921 16.861 1.00 95.81 91 GLY A C 1
ATOM 745 O O . GLY A 1 91 ? -1.248 8.491 17.741 1.00 95.81 91 GLY A O 1
ATOM 746 N N . LEU A 1 92 ? -3.245 8.476 16.720 1.00 96.31 92 LEU A N 1
ATOM 747 C CA . LEU A 1 92 ? -3.814 7.446 17.591 1.00 96.31 92 LEU A CA 1
ATOM 748 C C . LEU A 1 92 ? -3.022 6.138 17.510 1.00 96.31 92 LEU A C 1
ATOM 750 O O . LEU A 1 92 ? -2.723 5.523 18.537 1.00 96.31 92 LEU A O 1
ATOM 754 N N . PHE A 1 93 ? -2.639 5.734 16.295 1.00 97.31 93 PHE A N 1
ATOM 755 C CA . PHE A 1 93 ? -1.779 4.574 16.108 1.00 97.31 93 PHE A CA 1
ATOM 756 C C . PHE A 1 93 ? -0.436 4.752 16.825 1.00 97.31 93 PHE A C 1
ATOM 758 O O . PHE A 1 93 ? -0.041 3.858 17.566 1.00 97.31 93 PHE A O 1
ATOM 765 N N . SER A 1 94 ? 0.240 5.896 16.672 1.00 97.12 94 SER A N 1
ATOM 766 C CA . SER A 1 94 ? 1.548 6.135 17.300 1.00 97.12 94 SER A CA 1
ATOM 767 C C . SER A 1 94 ? 1.520 5.955 18.826 1.00 97.12 94 SER A C 1
ATOM 769 O O . SER A 1 94 ? 2.389 5.280 19.385 1.00 97.12 94 SER A O 1
ATOM 771 N N . HIS A 1 95 ? 0.474 6.455 19.495 1.00 96.12 95 HIS A N 1
ATOM 772 C CA . HIS A 1 95 ? 0.307 6.335 20.949 1.00 96.12 95 HIS A CA 1
ATOM 773 C C . HIS A 1 95 ? -0.049 4.917 21.425 1.00 96.12 95 HIS A C 1
ATOM 775 O O . HIS A 1 95 ? 0.190 4.581 22.583 1.00 96.12 95 HIS A O 1
ATOM 781 N N . GLN A 1 96 ? -0.649 4.089 20.564 1.00 95.38 96 GLN A N 1
ATOM 782 C CA . GLN A 1 96 ? -1.197 2.772 20.926 1.00 95.38 96 GLN A CA 1
ATOM 783 C C . GLN A 1 96 ? -0.600 1.627 20.083 1.00 95.38 96 GLN A C 1
ATOM 785 O O . GLN A 1 96 ? -1.166 0.532 20.011 1.00 95.38 96 GLN A O 1
ATOM 790 N N . LYS A 1 97 ? 0.554 1.859 19.446 1.00 96.31 97 LYS A N 1
ATOM 791 C CA . LYS A 1 97 ? 1.155 0.967 18.441 1.00 96.31 97 LYS A CA 1
ATOM 792 C C . LYS A 1 97 ? 1.397 -0.453 18.950 1.00 96.31 97 LYS A C 1
ATOM 794 O O . LYS A 1 97 ? 1.135 -1.409 18.224 1.00 96.31 97 LYS A O 1
ATOM 799 N N . ASP A 1 98 ? 1.817 -0.614 20.205 1.00 96.00 98 ASP A N 1
ATOM 800 C CA . ASP A 1 98 ? 2.057 -1.933 20.803 1.00 96.00 98 ASP A CA 1
ATOM 801 C C . ASP A 1 98 ? 0.769 -2.743 20.985 1.00 96.00 98 ASP A C 1
ATOM 803 O O . ASP A 1 98 ? 0.784 -3.959 20.816 1.00 96.00 98 ASP A O 1
ATOM 807 N N . LEU A 1 99 ? -0.362 -2.092 21.283 1.00 95.81 99 LEU A N 1
ATOM 808 C CA . LEU A 1 99 ? -1.658 -2.770 21.371 1.00 95.81 99 LEU A CA 1
ATOM 809 C C . LEU A 1 99 ? -2.124 -3.230 19.990 1.00 95.81 99 LEU A C 1
ATOM 811 O O . LEU A 1 99 ? -2.527 -4.377 19.825 1.00 95.81 99 LEU A O 1
ATOM 815 N N . VAL A 1 100 ? -2.005 -2.363 18.983 1.00 95.81 100 VAL A N 1
ATOM 816 C CA . VAL A 1 100 ? -2.399 -2.687 17.604 1.00 95.81 100 VAL A CA 1
ATOM 817 C C . VAL A 1 100 ? -1.516 -3.793 17.016 1.00 95.81 100 VAL A C 1
ATOM 819 O O . VAL A 1 100 ? -1.993 -4.638 16.257 1.00 95.81 100 VAL A O 1
ATOM 822 N N . MET A 1 101 ? -0.230 -3.840 17.376 1.00 94.31 101 MET A N 1
ATOM 823 C CA . MET A 1 101 ? 0.672 -4.903 16.921 1.00 94.31 101 MET A CA 1
ATOM 824 C C . MET A 1 101 ? 0.405 -6.270 17.560 1.00 94.31 101 MET A C 1
ATOM 826 O O . MET A 1 101 ? 0.826 -7.270 16.985 1.00 94.31 101 MET A O 1
ATOM 830 N N . LYS A 1 102 ? -0.331 -6.346 18.678 1.00 93.19 102 LYS A N 1
ATOM 831 C CA . LYS A 1 102 ? -0.783 -7.628 19.251 1.00 93.19 102 LYS A CA 1
ATOM 832 C C . LYS A 1 102 ? -1.906 -8.286 18.448 1.00 93.19 102 LYS A C 1
ATOM 834 O O . LYS A 1 102 ? -2.150 -9.473 18.626 1.00 93.19 102 LYS A O 1
ATOM 839 N N . LEU A 1 103 ? -2.581 -7.544 17.568 1.00 92.88 103 LEU A N 1
ATOM 840 C CA . LEU A 1 103 ? -3.634 -8.076 16.705 1.00 92.88 103 LEU A CA 1
ATOM 841 C C . LEU A 1 103 ? -3.008 -8.854 15.540 1.00 92.88 103 LEU A C 1
ATOM 843 O O . LEU A 1 103 ? -2.773 -8.301 14.462 1.00 92.88 103 LEU A O 1
ATOM 847 N N . THR A 1 104 ? -2.687 -10.126 15.770 1.00 90.44 104 THR A N 1
ATOM 848 C CA . THR A 1 104 ? -1.973 -10.989 14.813 1.00 90.44 104 THR A CA 1
ATOM 849 C C . THR A 1 104 ? -2.779 -11.301 13.558 1.00 90.44 104 THR A C 1
ATOM 851 O O . THR A 1 104 ? -2.189 -11.467 12.496 1.00 90.44 104 THR A O 1
ATOM 854 N N . ASP A 1 105 ? -4.109 -11.297 13.660 1.00 92.31 105 ASP A N 1
ATOM 855 C CA . ASP A 1 105 ? -5.021 -11.682 12.575 1.00 92.31 105 ASP A CA 1
ATOM 856 C C . ASP A 1 105 ? -5.412 -10.511 11.657 1.00 92.31 105 ASP A C 1
ATOM 858 O O . ASP A 1 105 ? -6.252 -10.668 10.761 1.00 92.31 105 ASP A O 1
ATOM 862 N N . LEU A 1 106 ? -4.813 -9.329 11.863 1.00 94.69 106 LEU A N 1
ATOM 863 C CA . LEU A 1 106 ? -5.033 -8.175 10.994 1.00 94.69 106 LEU A CA 1
ATOM 864 C C . LEU A 1 106 ? -4.635 -8.503 9.556 1.00 94.69 106 LEU A C 1
ATOM 866 O O . LEU A 1 106 ? -3.510 -8.906 9.282 1.00 94.69 106 LEU A O 1
ATOM 870 N N . ARG A 1 107 ? -5.563 -8.250 8.638 1.00 96.44 107 ARG A N 1
ATOM 871 C CA . ARG A 1 107 ? -5.407 -8.320 7.183 1.00 96.44 107 ARG A CA 1
ATOM 872 C C . ARG A 1 107 ? -5.206 -6.944 6.574 1.00 96.44 107 ARG A C 1
ATOM 874 O O . ARG A 1 107 ? -4.522 -6.838 5.564 1.00 96.44 107 ARG A O 1
ATOM 881 N N . LEU A 1 108 ? -5.779 -5.909 7.184 1.00 97.44 108 LEU A N 1
ATOM 882 C CA . LEU A 1 108 ? -5.639 -4.520 6.765 1.00 97.44 108 LEU A CA 1
ATOM 883 C C . LEU A 1 108 ? -5.378 -3.627 7.978 1.00 97.44 108 LEU A C 1
ATOM 885 O O . LEU A 1 108 ? -6.151 -3.625 8.937 1.00 97.44 108 LEU A O 1
ATOM 889 N N . LEU A 1 109 ? -4.325 -2.820 7.887 1.00 97.81 109 LEU A N 1
ATOM 89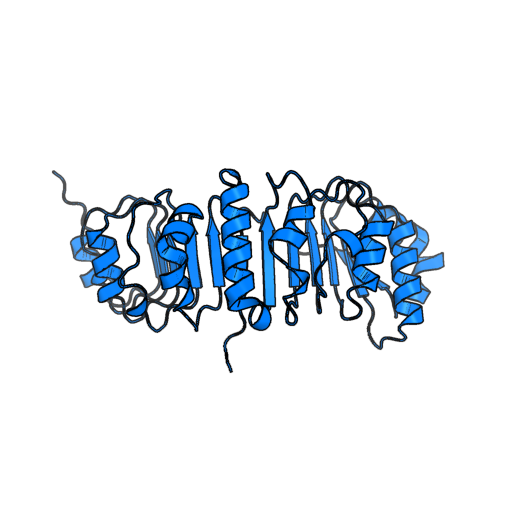0 C CA . LEU A 1 109 ? -4.123 -1.646 8.727 1.00 97.81 109 LEU A CA 1
ATOM 891 C C . LEU A 1 109 ? -4.078 -0.402 7.838 1.00 97.81 109 LEU A C 1
ATOM 893 O O . LEU A 1 109 ? -3.194 -0.271 6.993 1.00 97.81 109 LEU A O 1
ATOM 897 N N . GLU A 1 110 ? -5.037 0.495 8.035 1.00 97.62 110 GLU A N 1
ATOM 898 C CA . GLU A 1 110 ? -5.103 1.805 7.392 1.00 97.62 110 GLU A CA 1
ATOM 899 C C . GLU A 1 110 ? -4.695 2.891 8.400 1.00 97.62 110 GLU A C 1
ATOM 901 O O . GLU A 1 110 ? -5.236 2.974 9.504 1.00 97.62 110 GLU A O 1
ATOM 906 N N . LEU A 1 111 ? -3.723 3.716 8.022 1.00 96.69 111 LEU A N 1
ATOM 907 C CA . LEU A 1 111 ? -3.352 4.935 8.727 1.00 96.69 111 LEU A CA 1
ATOM 908 C C . LEU A 1 111 ? -3.904 6.121 7.948 1.00 96.69 111 LEU A C 1
ATOM 910 O O . LEU A 1 111 ? -3.611 6.278 6.763 1.00 96.69 111 LEU A O 1
ATOM 914 N N . THR A 1 112 ? -4.701 6.939 8.621 1.00 93.94 112 THR A N 1
ATOM 915 C CA . THR A 1 112 ? -5.341 8.119 8.041 1.00 93.94 112 THR A CA 1
ATOM 916 C C . THR A 1 112 ? -4.658 9.403 8.492 1.00 93.94 112 THR A C 1
ATOM 918 O O . THR A 1 112 ? -3.933 9.423 9.490 1.00 93.94 112 THR A O 1
ATOM 921 N N . GLN A 1 113 ? -4.911 10.495 7.762 1.00 89.38 113 GLN A N 1
ATOM 922 C CA . GLN A 1 113 ? -4.327 11.822 8.028 1.00 89.38 113 GLN A CA 1
ATOM 923 C C . GLN A 1 113 ? -2.796 11.862 7.883 1.00 89.38 113 GLN A C 1
ATOM 925 O O . GLN A 1 113 ? -2.102 12.648 8.527 1.00 89.38 113 GLN A O 1
ATOM 930 N N . CYS A 1 114 ? -2.256 11.027 6.998 1.00 88.56 114 CYS A N 1
ATOM 931 C CA . CYS A 1 114 ? -0.819 10.935 6.759 1.00 88.56 114 CYS A CA 1
ATOM 932 C C . CYS A 1 114 ? -0.220 12.227 6.181 1.00 88.56 114 CYS A C 1
ATOM 934 O O . CYS A 1 114 ? 0.878 12.625 6.566 1.00 88.56 114 CYS A O 1
ATOM 936 N N . GLY A 1 115 ? -0.958 12.920 5.306 1.00 82.81 115 GLY A N 1
ATOM 937 C CA . GLY A 1 115 ? -0.462 14.108 4.602 1.00 82.81 115 GLY A CA 1
ATOM 938 C C . GLY A 1 115 ? -0.164 15.319 5.497 1.00 82.81 115 GLY A C 1
ATOM 939 O O . GLY A 1 115 ? 0.675 16.140 5.141 1.00 82.81 115 GLY A O 1
ATOM 940 N N . THR A 1 116 ? -0.806 15.439 6.664 1.00 82.81 116 THR A N 1
ATOM 941 C CA . THR A 1 116 ? -0.527 16.518 7.635 1.00 82.81 116 THR A CA 1
ATOM 942 C C . THR A 1 116 ? 0.576 16.151 8.628 1.00 82.81 116 THR A C 1
ATOM 944 O O . THR A 1 116 ? 1.030 17.007 9.383 1.00 82.81 116 THR A O 1
ATOM 947 N N . ARG A 1 117 ? 1.006 14.883 8.653 1.00 89.56 117 ARG A N 1
ATOM 948 C CA . ARG A 1 117 ? 1.891 14.308 9.677 1.00 89.56 117 ARG A CA 1
ATOM 949 C C . ARG A 1 117 ? 2.913 13.365 9.041 1.00 89.56 117 ARG A C 1
ATOM 951 O O . ARG A 1 117 ? 3.044 12.212 9.455 1.00 89.56 117 ARG A O 1
ATOM 958 N N . SER A 1 118 ? 3.617 13.836 8.013 1.00 91.81 118 SER A N 1
ATOM 959 C CA . SER A 1 118 ? 4.509 13.002 7.196 1.00 91.81 118 SER A CA 1
ATOM 960 C C . SER A 1 118 ? 5.593 12.299 8.019 1.00 91.81 118 SER A C 1
ATOM 962 O O . SER A 1 118 ? 5.709 11.081 7.928 1.00 91.81 118 SER A O 1
ATOM 964 N N . GLN A 1 119 ? 6.311 13.020 8.887 1.00 93.81 119 GLN A N 1
ATOM 965 C CA . GLN A 1 119 ? 7.375 12.431 9.712 1.00 9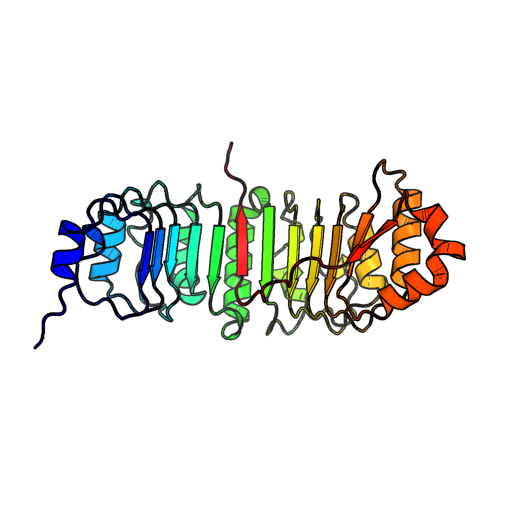3.81 119 GLN A CA 1
ATOM 966 C C . GLN A 1 119 ? 6.846 11.345 10.660 1.00 93.81 119 GLN A C 1
ATOM 968 O O . GLN A 1 119 ? 7.338 10.220 10.662 1.00 93.81 119 GLN A O 1
ATOM 973 N N . LEU A 1 120 ? 5.772 11.642 11.398 1.00 95.25 120 LEU A N 1
ATOM 974 C CA . LEU A 1 120 ? 5.126 10.666 12.279 1.00 95.25 120 LEU A CA 1
ATOM 975 C C . LEU A 1 120 ? 4.634 9.439 11.498 1.00 95.25 120 LEU A C 1
ATOM 977 O O . LEU A 1 120 ? 4.681 8.315 11.991 1.00 95.25 120 LEU A O 1
ATOM 981 N N . THR A 1 121 ? 4.164 9.645 10.268 1.00 95.62 121 THR A N 1
ATOM 982 C CA . THR A 1 121 ? 3.723 8.563 9.386 1.00 95.62 121 THR A CA 1
ATOM 983 C C . THR A 1 121 ? 4.888 7.656 8.992 1.00 95.62 121 THR A C 1
ATOM 985 O O . THR A 1 121 ? 4.740 6.435 9.039 1.00 95.62 121 THR A O 1
ATOM 988 N N . ILE A 1 122 ? 6.047 8.229 8.659 1.00 96.19 122 ILE A N 1
ATOM 989 C CA . ILE A 1 122 ? 7.275 7.481 8.353 1.00 96.19 122 ILE A CA 1
ATOM 990 C C . ILE A 1 122 ? 7.714 6.658 9.574 1.00 96.19 122 ILE A C 1
ATOM 992 O O . ILE A 1 122 ? 7.948 5.456 9.445 1.00 96.19 122 ILE A O 1
ATOM 996 N N . GLU A 1 123 ? 7.714 7.242 10.774 1.00 97.06 123 GLU A N 1
ATOM 997 C CA . GLU A 1 123 ? 8.025 6.529 12.024 1.00 97.06 123 GLU A CA 1
ATOM 998 C C . GLU A 1 123 ? 7.054 5.367 12.293 1.00 97.06 123 GLU A C 1
ATOM 1000 O O . GLU A 1 123 ? 7.460 4.259 12.664 1.00 97.06 123 GLU A O 1
ATOM 1005 N N . CYS A 1 124 ? 5.755 5.593 12.073 1.00 97.69 124 CYS A N 1
ATOM 1006 C CA . CYS A 1 124 ? 4.732 4.560 12.215 1.00 97.69 124 CYS A CA 1
ATOM 1007 C C . CYS A 1 124 ? 4.955 3.418 11.220 1.00 97.69 124 CYS A C 1
ATOM 1009 O O . CYS A 1 124 ? 4.905 2.249 11.609 1.00 97.69 124 CYS A O 1
ATOM 1011 N N . LEU A 1 125 ? 5.253 3.734 9.957 1.00 97.44 125 LEU A N 1
ATOM 1012 C CA . LEU A 1 125 ? 5.573 2.734 8.942 1.00 97.44 125 LEU A CA 1
ATOM 1013 C C . LEU A 1 125 ? 6.816 1.936 9.305 1.00 97.44 125 LEU A C 1
ATOM 1015 O O . LEU A 1 125 ? 6.774 0.707 9.275 1.00 97.44 125 LEU A O 1
ATOM 1019 N N . GLN A 1 126 ? 7.893 2.608 9.707 1.00 97.56 126 GLN A N 1
ATOM 1020 C CA . GLN A 1 126 ? 9.120 1.953 10.140 1.00 97.56 126 GLN A CA 1
ATOM 1021 C C . GLN A 1 126 ? 8.842 0.964 11.280 1.00 97.56 126 GLN A C 1
ATOM 1023 O O . GLN A 1 126 ? 9.301 -0.180 11.237 1.00 97.56 126 GLN A O 1
ATOM 1028 N N . PHE A 1 127 ? 8.040 1.360 12.273 1.00 98.25 127 PHE A N 1
ATOM 1029 C CA . PHE A 1 127 ? 7.644 0.483 13.373 1.00 98.25 127 PHE A CA 1
ATOM 1030 C C . PHE A 1 127 ? 6.848 -0.742 12.895 1.00 98.25 127 PHE A C 1
ATOM 1032 O O . PHE A 1 127 ? 7.162 -1.869 13.288 1.00 98.25 127 PHE A O 1
ATOM 1039 N N . ILE A 1 128 ? 5.848 -0.545 12.029 1.00 97.62 128 ILE A N 1
ATOM 1040 C CA . ILE A 1 128 ? 5.013 -1.631 11.491 1.00 97.62 128 ILE A CA 1
ATOM 1041 C C . ILE A 1 128 ? 5.867 -2.612 10.689 1.00 97.62 128 ILE A C 1
ATOM 1043 O O . ILE A 1 128 ? 5.805 -3.819 10.930 1.00 97.62 128 ILE A O 1
ATOM 1047 N N . LEU A 1 129 ? 6.696 -2.115 9.768 1.00 96.75 129 LEU A N 1
ATOM 1048 C CA . LEU A 1 129 ? 7.532 -2.959 8.916 1.00 96.75 129 LEU A CA 1
ATOM 1049 C C . LEU A 1 129 ? 8.601 -3.700 9.732 1.00 96.75 129 LEU A C 1
ATOM 1051 O O . LEU A 1 129 ? 8.810 -4.889 9.508 1.00 96.75 129 LEU A O 1
ATOM 1055 N N . ASN A 1 130 ? 9.195 -3.075 10.755 1.00 95.88 130 ASN A N 1
ATOM 1056 C CA . ASN A 1 130 ? 10.118 -3.758 11.672 1.00 95.88 130 ASN A CA 1
ATOM 1057 C C . ASN A 1 130 ? 9.468 -4.952 12.394 1.00 95.88 130 ASN A C 1
ATOM 1059 O O . ASN A 1 130 ? 10.141 -5.948 12.657 1.00 95.88 130 ASN A O 1
ATOM 1063 N N . ARG A 1 131 ? 8.171 -4.868 12.718 1.00 95.38 131 ARG A N 1
ATOM 1064 C CA . ARG A 1 131 ? 7.433 -5.929 13.425 1.00 95.38 131 ARG A CA 1
ATOM 1065 C C . ARG A 1 131 ? 6.824 -6.975 12.496 1.00 95.38 131 ARG A C 1
ATOM 1067 O O . ARG A 1 131 ? 6.701 -8.127 12.899 1.00 95.38 131 ARG A O 1
ATOM 1074 N N . ARG A 1 132 ? 6.408 -6.580 11.290 1.00 94.19 132 ARG A N 1
ATOM 1075 C CA . ARG A 1 132 ? 5.542 -7.390 10.415 1.00 94.19 132 ARG A CA 1
ATOM 1076 C C . ARG A 1 132 ? 6.034 -7.574 8.979 1.00 94.19 132 ARG A C 1
ATOM 1078 O O . ARG A 1 132 ? 5.272 -8.103 8.171 1.00 94.19 132 ARG A O 1
ATOM 1085 N N . LYS A 1 133 ? 7.284 -7.226 8.653 1.00 94.12 133 LYS A N 1
ATOM 1086 C CA . LYS A 1 133 ? 7.879 -7.346 7.300 1.00 94.12 133 LYS A CA 1
ATOM 1087 C C . LYS A 1 133 ? 7.546 -8.644 6.547 1.00 94.12 133 LYS A C 1
ATOM 1089 O O . LYS A 1 133 ? 7.233 -8.587 5.363 1.00 94.12 133 LYS A O 1
ATOM 1094 N N . ASP A 1 134 ? 7.548 -9.793 7.224 1.00 94.19 134 ASP A N 1
ATOM 1095 C CA . ASP A 1 134 ? 7.347 -11.111 6.599 1.00 94.19 134 ASP A CA 1
ATOM 1096 C C . ASP A 1 134 ? 5.869 -11.449 6.339 1.00 94.19 134 ASP A C 1
ATOM 1098 O O . ASP A 1 134 ? 5.548 -12.459 5.713 1.00 94.19 134 ASP A O 1
ATOM 1102 N N . SER A 1 135 ? 4.951 -10.611 6.820 1.00 94.69 135 SER A N 1
ATOM 1103 C CA . SER A 1 135 ? 3.509 -10.745 6.595 1.00 94.69 135 SER A CA 1
ATOM 1104 C C . SER A 1 135 ? 2.966 -9.733 5.587 1.00 94.69 135 SER A C 1
AT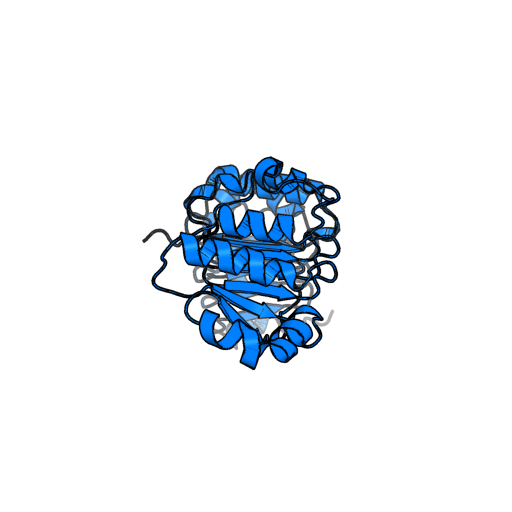OM 1106 O O . SER A 1 135 ? 1.899 -9.967 5.032 1.00 94.69 135 SER A O 1
ATOM 1108 N N . VAL A 1 136 ? 3.679 -8.637 5.303 1.00 96.69 136 VAL A N 1
ATOM 1109 C CA . VAL A 1 136 ? 3.194 -7.578 4.404 1.00 96.69 136 VAL A CA 1
ATOM 1110 C C . VAL A 1 136 ? 3.178 -8.064 2.952 1.00 96.69 136 VAL A C 1
ATOM 1112 O O . VAL A 1 136 ? 4.215 -8.408 2.387 1.00 96.69 136 VAL A O 1
ATOM 1115 N N . GLN A 1 137 ? 1.996 -8.060 2.334 1.00 96.81 137 GLN A N 1
ATOM 1116 C CA . GLN A 1 137 ? 1.790 -8.463 0.939 1.00 96.81 137 GLN A CA 1
ATOM 1117 C C . GLN A 1 137 ? 1.558 -7.293 -0.007 1.00 96.81 137 GLN A C 1
ATOM 1119 O O . GLN A 1 137 ? 1.904 -7.382 -1.186 1.00 96.81 137 GLN A O 1
ATOM 1124 N N . LEU A 1 138 ? 0.940 -6.218 0.472 1.00 97.50 138 LEU A N 1
ATOM 1125 C CA . LEU A 1 138 ? 0.650 -5.052 -0.347 1.00 97.50 138 LEU A CA 1
ATOM 1126 C C . LEU A 1 138 ? 0.760 -3.792 0.500 1.00 97.50 138 LEU A C 1
ATOM 1128 O O . LEU A 1 138 ? 0.241 -3.733 1.612 1.00 97.50 138 LEU A O 1
ATOM 1132 N N . ILE A 1 139 ? 1.426 -2.788 -0.057 1.00 97.69 139 ILE A N 1
ATOM 1133 C CA . ILE A 1 139 ? 1.489 -1.447 0.508 1.00 97.69 139 ILE A CA 1
ATOM 1134 C C . ILE A 1 139 ? 0.904 -0.481 -0.516 1.00 97.69 139 ILE A C 1
ATOM 1136 O O . ILE A 1 139 ? 1.305 -0.491 -1.681 1.00 97.69 139 ILE A O 1
ATOM 1140 N N . GLN A 1 140 ? -0.044 0.341 -0.080 1.00 96.94 140 GLN A N 1
ATOM 1141 C CA . GLN A 1 140 ? -0.584 1.451 -0.856 1.00 96.94 140 GLN A CA 1
ATOM 1142 C C . GLN A 1 140 ? -0.427 2.725 -0.046 1.00 96.94 140 GLN A C 1
ATOM 1144 O O . GLN A 1 140 ? -0.807 2.747 1.122 1.00 96.94 140 GLN A O 1
ATOM 1149 N N . MET A 1 141 ? 0.134 3.774 -0.635 1.00 95.50 141 MET A N 1
ATOM 1150 C CA . MET A 1 141 ? 0.306 5.030 0.083 1.00 95.50 141 MET A CA 1
ATOM 1151 C C . MET A 1 141 ? 0.258 6.248 -0.823 1.00 95.50 141 MET A C 1
ATOM 1153 O O . MET A 1 141 ? 0.739 6.225 -1.957 1.00 95.50 141 MET A O 1
ATOM 1157 N N . ASP A 1 142 ? -0.303 7.318 -0.268 1.00 94.12 142 ASP A N 1
ATOM 1158 C CA . ASP A 1 142 ? -0.072 8.674 -0.734 1.00 94.12 142 ASP A CA 1
ATOM 1159 C C . ASP A 1 142 ? 1.216 9.202 -0.094 1.00 94.12 142 ASP A C 1
ATOM 1161 O O . ASP A 1 142 ? 1.287 9.399 1.118 1.00 94.12 142 ASP A O 1
ATOM 1165 N N . CYS A 1 143 ? 2.241 9.410 -0.913 1.00 93.38 143 CYS A N 1
ATOM 1166 C CA . CYS A 1 143 ? 3.526 9.970 -0.511 1.00 93.38 143 CYS A CA 1
ATOM 1167 C C . CYS A 1 143 ? 3.526 11.506 -0.546 1.00 93.38 143 CYS A C 1
ATOM 1169 O O . CYS A 1 143 ? 4.582 12.126 -0.404 1.00 93.38 143 CYS A O 1
ATOM 1171 N N . LYS A 1 144 ? 2.367 12.154 -0.736 1.00 89.25 144 LYS A N 1
ATOM 1172 C CA . LYS A 1 144 ? 2.255 13.611 -0.687 1.00 89.25 144 LYS A CA 1
ATOM 1173 C C . LYS A 1 144 ? 2.719 14.126 0.677 1.00 89.25 144 LYS A C 1
ATOM 1175 O O . LYS A 1 144 ? 2.112 13.851 1.707 1.00 89.25 144 LYS A O 1
ATOM 1180 N N . GLY A 1 145 ? 3.789 14.918 0.664 1.00 87.44 145 GLY A N 1
ATOM 1181 C CA . GLY A 1 145 ? 4.423 15.453 1.872 1.00 87.44 145 GLY A CA 1
ATOM 1182 C C . GLY A 1 145 ? 5.674 14.690 2.319 1.00 87.44 145 GLY A C 1
ATOM 1183 O O . GLY A 1 145 ? 6.346 15.144 3.244 1.00 87.44 145 GLY A O 1
ATOM 1184 N N . PHE A 1 146 ? 6.028 13.580 1.659 1.00 91.38 146 PHE A N 1
ATOM 1185 C CA . PHE A 1 146 ? 7.340 12.948 1.804 1.00 91.38 146 PHE A CA 1
ATOM 1186 C C . PHE A 1 146 ? 8.327 13.703 0.908 1.00 91.38 146 PHE A C 1
ATOM 1188 O O . PHE A 1 146 ? 8.297 13.574 -0.312 1.00 91.38 146 PHE A O 1
ATOM 1195 N N . GLN A 1 147 ? 9.146 14.566 1.512 1.00 80.81 147 GLN A N 1
ATOM 1196 C CA . GLN A 1 147 ? 9.990 15.518 0.778 1.00 80.81 147 GLN A CA 1
ATOM 1197 C C . GLN A 1 147 ? 11.218 14.873 0.115 1.00 80.81 147 GLN A C 1
ATOM 1199 O O . GLN A 1 147 ? 11.723 15.406 -0.868 1.00 80.81 147 GLN A O 1
ATOM 1204 N N . ASP A 1 148 ? 11.698 13.741 0.638 1.00 89.25 148 ASP A N 1
ATOM 1205 C CA . ASP A 1 148 ? 12.899 13.056 0.151 1.00 89.25 148 ASP A CA 1
ATOM 1206 C C . ASP A 1 1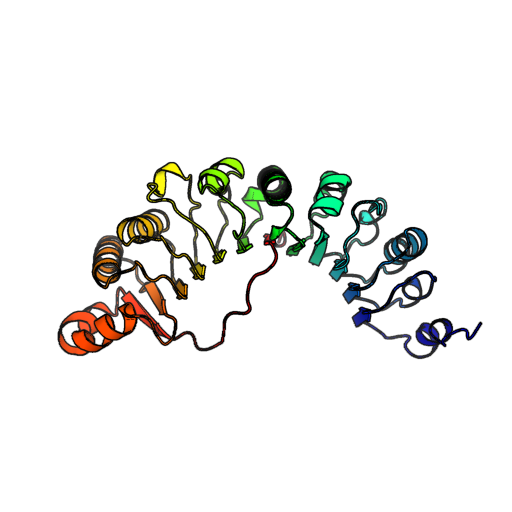48 ? 12.659 11.539 0.045 1.00 89.25 148 ASP A C 1
ATOM 1208 O O . ASP A 1 148 ? 12.173 10.947 1.011 1.00 89.25 148 ASP A O 1
ATOM 1212 N N . PRO A 1 149 ? 13.020 10.876 -1.073 1.00 92.69 149 PRO A N 1
ATOM 1213 C CA . PRO A 1 149 ? 12.773 9.445 -1.289 1.00 92.69 149 PRO A CA 1
ATOM 1214 C C . PRO A 1 149 ? 13.529 8.500 -0.337 1.00 92.69 149 PRO A C 1
ATOM 1216 O O . PRO A 1 149 ? 13.222 7.307 -0.302 1.00 92.69 149 PRO A O 1
ATOM 1219 N N . ASN A 1 150 ? 14.486 8.987 0.466 1.00 94.62 150 ASN A N 1
ATOM 1220 C CA . ASN A 1 150 ? 15.191 8.183 1.472 1.00 94.62 150 ASN A CA 1
ATOM 1221 C C . ASN A 1 150 ? 14.254 7.619 2.546 1.00 94.62 150 ASN A C 1
ATOM 1223 O O . ASN A 1 150 ? 14.655 6.686 3.243 1.00 94.62 150 ASN A O 1
ATOM 1227 N N . TRP A 1 151 ? 13.014 8.111 2.654 1.00 94.81 151 TRP A N 1
ATOM 1228 C CA . TRP A 1 151 ? 12.004 7.501 3.518 1.00 94.81 151 TRP A CA 1
ATOM 1229 C C . TRP A 1 151 ? 11.838 5.999 3.220 1.00 94.81 151 TRP A C 1
ATOM 1231 O O . TRP A 1 151 ? 11.642 5.218 4.147 1.00 94.81 151 TRP A O 1
ATOM 1241 N N . MET A 1 152 ? 11.981 5.557 1.958 1.00 95.25 152 MET A N 1
ATOM 1242 C CA . MET A 1 152 ? 11.866 4.136 1.576 1.00 95.25 152 MET A CA 1
ATOM 1243 C C . MET A 1 152 ? 12.909 3.273 2.295 1.00 95.25 152 MET A C 1
ATOM 1245 O O . MET A 1 152 ? 12.603 2.191 2.811 1.00 95.25 152 MET A O 1
ATOM 1249 N N . LYS A 1 153 ? 14.133 3.802 2.376 1.00 94.62 153 LYS A N 1
ATOM 1250 C CA . LYS A 1 153 ? 15.250 3.216 3.113 1.00 94.62 153 LYS A CA 1
ATOM 1251 C C . LYS A 1 153 ? 15.034 3.310 4.621 1.00 94.62 153 LYS A C 1
ATOM 1253 O O . LYS A 1 153 ? 15.297 2.342 5.324 1.00 94.62 153 LYS A O 1
ATOM 1258 N N . GLU A 1 154 ? 14.541 4.442 5.118 1.00 95.00 154 GLU A N 1
ATOM 1259 C CA . GLU A 1 154 ? 14.273 4.662 6.545 1.00 95.00 154 GLU A CA 1
ATOM 1260 C C . GLU A 1 154 ? 13.254 3.661 7.102 1.00 95.00 154 GLU A C 1
ATOM 1262 O O . GLU A 1 154 ? 13.500 3.026 8.131 1.00 95.00 154 GLU A O 1
ATOM 1267 N N . VAL A 1 155 ? 12.140 3.450 6.393 1.00 96.12 155 VAL A N 1
ATOM 1268 C CA . VAL A 1 155 ? 11.129 2.457 6.791 1.00 96.12 155 VAL A CA 1
ATOM 1269 C C . VAL A 1 155 ? 11.598 1.018 6.527 1.00 96.12 155 VAL A C 1
ATOM 1271 O O . VAL A 1 155 ? 11.064 0.063 7.100 1.00 96.12 155 VAL A O 1
ATOM 1274 N N . GLY A 1 156 ? 12.633 0.851 5.698 1.00 95.12 156 GLY A N 1
ATOM 1275 C CA . GLY A 1 156 ? 13.250 -0.421 5.328 1.00 95.12 156 GLY A CA 1
ATOM 1276 C C . GLY A 1 156 ? 12.298 -1.322 4.553 1.00 95.12 156 GLY A C 1
ATOM 1277 O O . GLY A 1 156 ? 12.033 -2.456 4.973 1.00 95.12 156 GLY A O 1
ATOM 1278 N N . MET A 1 157 ? 11.751 -0.784 3.457 1.00 93.31 157 MET A N 1
ATOM 1279 C CA . MET A 1 157 ? 10.839 -1.495 2.556 1.00 93.31 157 MET A CA 1
ATOM 1280 C C . MET A 1 157 ? 11.474 -2.750 1.948 1.00 93.31 157 MET A C 1
ATOM 1282 O O . MET A 1 157 ? 10.787 -3.760 1.795 1.00 93.31 157 MET A O 1
ATOM 1286 N N . ASP A 1 158 ? 12.776 -2.717 1.654 1.00 94.56 158 ASP A N 1
ATOM 1287 C CA . ASP A 1 158 ? 13.581 -3.833 1.135 1.00 94.56 158 ASP A CA 1
ATOM 1288 C C . ASP A 1 158 ? 13.472 -5.124 1.951 1.00 94.56 158 ASP A C 1
ATOM 1290 O O . ASP A 1 158 ? 13.619 -6.222 1.411 1.00 94.56 158 ASP A O 1
ATOM 1294 N N . ARG A 1 159 ? 13.149 -5.010 3.240 1.00 95.25 159 ARG A N 1
ATOM 1295 C CA . ARG A 1 159 ? 12.998 -6.151 4.149 1.00 95.25 159 ARG A CA 1
ATOM 1296 C C . ARG A 1 159 ? 11.672 -6.899 3.976 1.00 95.25 159 ARG A C 1
ATOM 1298 O O . ARG A 1 159 ? 11.521 -7.980 4.542 1.00 95.25 159 ARG A O 1
ATOM 1305 N N . CYS A 1 160 ? 10.718 -6.362 3.212 1.00 95.12 160 CYS A N 1
ATOM 1306 C CA . CYS A 1 160 ? 9.410 -6.978 2.969 1.00 95.12 160 CYS A CA 1
ATOM 1307 C C . CYS A 1 160 ? 9.503 -8.068 1.888 1.00 95.12 160 CYS A C 1
ATOM 1309 O O . CYS A 1 160 ? 9.126 -7.867 0.734 1.00 95.12 160 CYS A O 1
ATOM 1311 N N . SER A 1 161 ? 9.999 -9.245 2.269 1.00 92.31 161 SER A N 1
ATOM 1312 C CA . SER A 1 161 ? 10.290 -10.364 1.355 1.00 92.31 161 SER A CA 1
ATOM 1313 C C . SER A 1 161 ? 9.066 -10.934 0.621 1.00 92.31 161 SER A C 1
ATOM 1315 O O . SER A 1 161 ? 9.209 -11.529 -0.449 1.00 92.31 161 SER A O 1
ATOM 1317 N N . ARG A 1 162 ? 7.860 -10.746 1.177 1.00 94.75 162 ARG A N 1
ATOM 1318 C CA . ARG A 1 162 ? 6.584 -11.243 0.630 1.00 94.75 162 ARG A CA 1
ATOM 1319 C C . ARG A 1 162 ? 5.756 -10.172 -0.086 1.00 94.75 162 ARG A C 1
ATOM 1321 O O . ARG A 1 162 ? 4.587 -10.415 -0.393 1.00 94.75 162 ARG A O 1
ATOM 1328 N N . LEU A 1 163 ? 6.338 -9.003 -0.365 1.00 96.44 163 LEU A N 1
ATOM 1329 C CA . LEU A 1 163 ? 5.624 -7.902 -1.001 1.00 96.44 163 LEU A CA 1
ATOM 1330 C C . LEU A 1 163 ? 5.247 -8.266 -2.444 1.00 96.44 163 LEU A C 1
ATOM 1332 O O . LEU A 1 163 ? 6.085 -8.374 -3.338 1.00 96.44 163 LEU A O 1
ATOM 1336 N N . ARG A 1 164 ? 3.952 -8.451 -2.688 1.00 97.12 164 ARG A N 1
ATOM 1337 C CA . ARG A 1 164 ? 3.398 -8.757 -4.010 1.00 97.12 164 ARG A CA 1
ATOM 1338 C C . ARG A 1 164 ? 3.039 -7.493 -4.768 1.00 97.12 164 ARG A C 1
ATOM 1340 O O . ARG A 1 164 ? 3.254 -7.441 -5.974 1.00 97.12 164 ARG A O 1
ATOM 1347 N N . GLY A 1 165 ? 2.488 -6.498 -4.083 1.00 97.56 165 GLY A N 1
ATOM 1348 C CA . GLY A 1 165 ? 2.047 -5.258 -4.705 1.00 97.56 165 GLY A CA 1
ATOM 1349 C C . GLY A 1 165 ? 2.603 -4.027 -4.008 1.00 97.56 165 GLY A C 1
ATOM 1350 O O . GLY A 1 165 ? 2.664 -3.982 -2.781 1.00 97.56 165 GLY A O 1
ATOM 1351 N N . LEU A 1 166 ? 2.963 -3.015 -4.787 1.00 97.81 166 LEU A N 1
ATOM 1352 C CA . LEU A 1 166 ? 3.346 -1.709 -4.268 1.00 97.81 166 LEU A CA 1
ATOM 1353 C C . LEU A 1 166 ? 2.642 -0.613 -5.058 1.00 97.81 166 LEU A C 1
ATOM 1355 O O . LEU A 1 166 ? 2.770 -0.554 -6.278 1.00 97.81 166 LEU A O 1
ATOM 1359 N N . VAL A 1 167 ? 1.915 0.257 -4.364 1.00 97.19 167 VAL A N 1
ATOM 1360 C CA . VAL A 1 167 ? 1.283 1.431 -4.963 1.00 97.19 167 VAL A CA 1
ATOM 1361 C C . VAL A 1 167 ? 1.819 2.691 -4.302 1.00 97.19 167 VAL A C 1
ATOM 1363 O O . VAL A 1 167 ? 1.624 2.895 -3.103 1.00 97.19 167 VAL A O 1
ATOM 1366 N N . LEU A 1 168 ? 2.476 3.527 -5.100 1.00 96.44 168 LEU A N 1
ATOM 1367 C CA . LEU A 1 168 ? 3.025 4.813 -4.690 1.00 96.44 168 LEU A CA 1
ATOM 1368 C C . LEU A 1 168 ? 2.286 5.916 -5.445 1.00 96.44 168 LEU A C 1
ATOM 1370 O O . LEU A 1 168 ? 2.396 6.017 -6.669 1.00 96.44 168 LEU A O 1
ATOM 1374 N N . ALA A 1 169 ? 1.525 6.728 -4.716 1.00 95.19 169 ALA A N 1
ATOM 1375 C CA . ALA A 1 169 ? 0.894 7.928 -5.246 1.00 95.19 169 ALA A CA 1
ATOM 1376 C C . ALA A 1 169 ? 1.674 9.179 -4.824 1.00 95.19 169 ALA A C 1
ATOM 1378 O O . ALA A 1 169 ? 2.166 9.238 -3.702 1.00 95.19 169 ALA A O 1
ATOM 1379 N N . ASN A 1 170 ? 1.787 10.182 -5.700 1.00 94.38 170 ASN A N 1
ATOM 1380 C CA . ASN A 1 170 ? 2.434 11.471 -5.409 1.00 94.38 170 ASN A CA 1
ATOM 1381 C C . ASN A 1 170 ? 3.880 11.346 -4.882 1.00 94.38 170 ASN A C 1
ATOM 1383 O O . ASN A 1 170 ? 4.326 12.163 -4.077 1.00 94.38 170 ASN A O 1
ATOM 1387 N N . CYS A 1 171 ? 4.603 10.302 -5.296 1.00 94.44 171 CYS A N 1
ATOM 1388 C CA . CYS A 1 171 ? 5.975 10.054 -4.855 1.00 94.44 171 CYS A CA 1
ATOM 1389 C C . CYS A 1 171 ? 6.981 10.805 -5.734 1.00 94.44 171 CYS A C 1
ATOM 1391 O O . CYS A 1 171 ? 6.883 10.736 -6.961 1.00 94.44 171 CYS A O 1
ATOM 1393 N N . TYR A 1 172 ? 7.956 11.450 -5.091 1.00 94.75 172 TYR A N 1
ATOM 1394 C CA . TYR A 1 172 ? 9.106 12.095 -5.729 1.00 94.75 172 TYR A CA 1
ATOM 1395 C C . TYR A 1 172 ? 10.341 11.204 -5.606 1.00 94.75 172 TYR A C 1
ATOM 1397 O O . TYR A 1 172 ? 10.622 10.696 -4.521 1.00 94.75 172 TYR A O 1
ATOM 1405 N N . PHE A 1 173 ? 11.070 11.009 -6.704 1.00 95.19 173 PHE A N 1
ATOM 1406 C CA . PHE A 1 173 ? 12.275 10.171 -6.750 1.00 95.19 173 PHE A CA 1
ATOM 1407 C C . PHE A 1 173 ? 13.5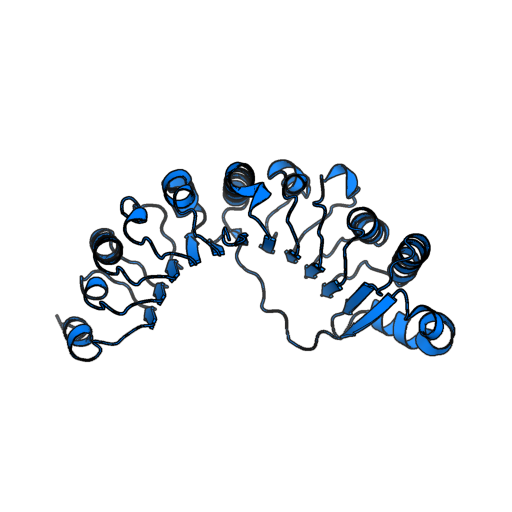81 10.975 -6.790 1.00 95.19 173 PHE A C 1
ATOM 1409 O O . PHE A 1 173 ? 14.654 10.398 -6.605 1.00 95.19 173 PHE A O 1
ATOM 1416 N N . CYS A 1 174 ? 13.506 12.287 -7.013 1.00 94.56 174 CYS A N 1
ATOM 1417 C CA . CYS A 1 174 ? 14.598 13.257 -6.931 1.00 94.56 174 CYS A CA 1
ATOM 1418 C C . CYS A 1 174 ? 15.874 12.830 -7.676 1.00 94.56 174 CYS A C 1
ATOM 1420 O O . CYS A 1 174 ? 16.975 13.013 -7.164 1.00 94.56 174 CYS A O 1
ATOM 1422 N N . ASP A 1 175 ? 15.723 12.225 -8.861 1.00 93.62 175 ASP A N 1
ATOM 1423 C CA . ASP A 1 175 ? 16.829 11.726 -9.697 1.00 93.62 175 ASP A CA 1
ATOM 1424 C C . ASP A 1 175 ? 17.813 10.784 -8.972 1.00 93.62 175 ASP A C 1
ATOM 1426 O O . ASP A 1 175 ? 18.992 10.713 -9.318 1.00 93.62 175 ASP A O 1
ATOM 1430 N N . ARG A 1 176 ? 17.349 10.071 -7.938 1.00 94.31 176 ARG A N 1
ATOM 1431 C CA . ARG A 1 176 ? 18.164 9.096 -7.210 1.00 94.31 176 ARG A CA 1
ATOM 1432 C C . ARG A 1 176 ? 18.107 7.724 -7.866 1.00 94.31 176 ARG A C 1
ATOM 1434 O O . ARG A 1 176 ? 17.061 7.294 -8.359 1.00 94.31 176 ARG A O 1
ATOM 1441 N N . GLU A 1 177 ? 19.218 6.999 -7.809 1.00 93.06 177 GLU A N 1
ATOM 1442 C CA . GLU A 1 177 ? 19.259 5.600 -8.229 1.00 93.06 177 GLU A CA 1
ATOM 1443 C C . GLU A 1 177 ? 18.370 4.738 -7.322 1.00 93.06 177 GLU A C 1
ATOM 1445 O O . GLU A 1 177 ? 18.466 4.785 -6.095 1.00 93.06 177 GLU A O 1
ATOM 1450 N N . ILE A 1 178 ? 17.531 3.894 -7.924 1.00 94.50 178 ILE A N 1
ATOM 1451 C CA . ILE A 1 178 ? 16.580 3.041 -7.191 1.00 94.50 178 ILE A CA 1
ATOM 1452 C C . ILE A 1 178 ? 17.289 2.035 -6.272 1.00 94.50 178 ILE A C 1
ATOM 1454 O O . ILE A 1 178 ? 16.786 1.713 -5.194 1.00 94.50 178 ILE A O 1
ATOM 1458 N N . SER A 1 179 ? 18.493 1.598 -6.647 1.00 89.50 179 SER A N 1
ATOM 1459 C CA . SER A 1 179 ? 19.364 0.757 -5.818 1.00 89.50 179 SER A CA 1
ATOM 1460 C C . SER A 1 179 ? 19.744 1.425 -4.488 1.00 89.50 179 SER A C 1
ATOM 1462 O O . SER A 1 179 ? 19.817 0.748 -3.463 1.00 89.50 179 SER A O 1
ATOM 1464 N N . GLN A 1 180 ? 19.939 2.747 -4.474 1.00 92.12 180 GLN A N 1
ATOM 1465 C CA . GLN A 1 180 ? 20.330 3.511 -3.283 1.00 92.12 180 GLN A CA 1
ATOM 1466 C C . GLN A 1 180 ? 19.155 3.744 -2.324 1.00 92.12 180 GLN A C 1
ATOM 1468 O O . GLN A 1 180 ? 19.364 3.915 -1.120 1.00 92.12 180 GLN A O 1
ATOM 1473 N N . LEU A 1 181 ? 17.923 3.708 -2.842 1.00 93.19 181 LEU A N 1
ATOM 1474 C CA . LEU A 1 181 ? 16.692 3.885 -2.066 1.00 93.19 181 LEU A CA 1
ATOM 1475 C C . LEU A 1 181 ? 16.282 2.637 -1.272 1.00 93.19 181 LEU A C 1
ATOM 1477 O O . LEU A 1 181 ? 15.299 2.694 -0.538 1.00 93.19 181 LEU A O 1
ATOM 1481 N N . LEU A 1 182 ? 17.009 1.521 -1.418 1.00 92.81 182 LEU A N 1
ATOM 1482 C CA . LEU A 1 182 ? 16.611 0.208 -0.896 1.00 92.81 182 LEU A CA 1
ATOM 1483 C C . LEU A 1 182 ? 15.165 -0.133 -1.294 1.00 92.81 182 LEU A C 1
ATOM 1485 O O . LEU A 1 182 ? 14.309 -0.457 -0.469 1.00 92.81 182 LEU A O 1
ATOM 1489 N N . PHE A 1 183 ? 14.889 -0.020 -2.594 1.00 94.19 183 PHE A N 1
ATOM 1490 C CA . PHE A 1 183 ? 13.575 -0.320 -3.146 1.00 94.19 183 PHE A CA 1
ATOM 1491 C C . PHE A 1 183 ? 13.213 -1.806 -2.939 1.00 94.19 183 PHE A C 1
ATOM 1493 O O . PHE A 1 183 ? 14.072 -2.679 -3.113 1.00 94.19 183 PHE A O 1
ATOM 1500 N N . PRO A 1 184 ? 11.959 -2.135 -2.575 1.00 94.81 184 PRO A N 1
ATOM 1501 C CA . PRO A 1 184 ? 11.577 -3.510 -2.279 1.00 94.81 184 PRO A CA 1
ATOM 1502 C C . PRO A 1 184 ? 11.542 -4.402 -3.518 1.00 94.81 184 PRO A C 1
ATOM 1504 O O . PRO A 1 184 ? 11.208 -3.968 -4.618 1.00 94.81 184 PRO A O 1
ATOM 1507 N N . ARG A 1 185 ? 11.803 -5.698 -3.318 1.00 94.81 185 ARG A N 1
ATOM 1508 C CA . ARG A 1 185 ? 11.623 -6.721 -4.357 1.00 94.81 185 ARG A CA 1
ATOM 1509 C C . ARG A 1 185 ? 10.148 -7.104 -4.470 1.00 94.81 185 ARG A C 1
ATOM 1511 O O . ARG A 1 185 ? 9.673 -7.989 -3.762 1.00 94.81 185 ARG A O 1
ATOM 1518 N N . VAL A 1 186 ? 9.427 -6.428 -5.359 1.00 96.62 186 VAL A N 1
ATOM 1519 C CA . VAL A 1 186 ? 7.985 -6.623 -5.569 1.00 96.62 186 VAL A CA 1
ATOM 1520 C C . VAL A 1 186 ? 7.724 -7.798 -6.515 1.00 96.62 186 VAL A C 1
ATOM 1522 O O . VAL A 1 186 ? 8.333 -7.903 -7.576 1.00 96.62 186 VAL A O 1
ATOM 1525 N N . GLN A 1 187 ? 6.801 -8.690 -6.153 1.00 94.56 187 GLN A N 1
ATOM 1526 C CA . GLN A 1 187 ? 6.622 -9.963 -6.866 1.00 94.56 187 GLN A CA 1
ATOM 1527 C C . GLN A 1 187 ? 5.508 -9.991 -7.917 1.00 94.56 187 GLN A C 1
ATOM 1529 O O . GLN A 1 187 ? 5.462 -10.935 -8.692 1.00 94.56 187 GLN A O 1
ATOM 1534 N N . LYS A 1 188 ? 4.559 -9.046 -7.922 1.00 95.44 188 LYS A N 1
ATOM 1535 C CA . LYS A 1 188 ? 3.393 -9.104 -8.821 1.00 95.44 188 LYS A CA 1
ATOM 1536 C C . LYS A 1 188 ? 3.168 -7.802 -9.569 1.00 95.44 188 LYS A C 1
ATOM 1538 O O . LYS A 1 188 ? 3.153 -7.828 -10.796 1.00 95.44 188 LYS A O 1
ATOM 1543 N N . TYR A 1 189 ? 2.980 -6.689 -8.862 1.00 97.25 189 TYR A N 1
ATOM 1544 C CA . TYR A 1 189 ? 2.685 -5.428 -9.535 1.00 97.25 189 TYR A CA 1
ATOM 1545 C C . TYR A 1 189 ? 3.209 -4.189 -8.818 1.00 97.25 189 TYR A C 1
ATOM 1547 O O . TYR A 1 189 ? 3.209 -4.115 -7.590 1.00 97.25 189 TYR A O 1
ATOM 1555 N N . ILE A 1 190 ? 3.586 -3.189 -9.607 1.00 97.62 190 ILE A N 1
ATOM 1556 C CA . ILE A 1 190 ? 3.886 -1.837 -9.132 1.00 97.62 190 ILE A CA 1
ATOM 1557 C C . ILE A 1 190 ? 2.888 -0.878 -9.769 1.00 97.62 190 ILE A C 1
ATOM 1559 O O . ILE A 1 190 ? 2.584 -0.990 -10.953 1.00 97.62 190 ILE A O 1
ATOM 1563 N N . ALA A 1 191 ? 2.376 0.072 -9.000 1.00 96.19 191 ALA A N 1
ATOM 1564 C CA . ALA A 1 191 ? 1.591 1.176 -9.520 1.00 96.19 191 ALA A CA 1
ATOM 1565 C C . ALA A 1 191 ? 2.203 2.506 -9.082 1.00 96.19 191 ALA A C 1
ATOM 1567 O O . ALA A 1 191 ? 2.326 2.775 -7.889 1.00 96.19 191 ALA A O 1
ATOM 1568 N N . LEU A 1 192 ? 2.577 3.320 -10.064 1.00 95.75 192 LEU A N 1
ATOM 1569 C CA . LEU A 1 192 ? 3.068 4.680 -9.886 1.00 95.75 192 LEU A CA 1
ATOM 1570 C C . LEU A 1 192 ? 1.971 5.634 -10.351 1.00 95.75 192 LEU A C 1
ATOM 1572 O O . LEU A 1 192 ? 1.518 5.564 -11.498 1.00 95.75 192 LEU A O 1
ATOM 1576 N N . ILE A 1 193 ? 1.500 6.472 -9.432 1.00 94.19 193 ILE A N 1
ATOM 1577 C CA . ILE A 1 193 ? 0.347 7.348 -9.641 1.00 94.19 193 ILE A CA 1
ATOM 1578 C C . ILE A 1 193 ? 0.771 8.778 -9.347 1.00 94.19 193 ILE A C 1
ATOM 1580 O O . ILE A 1 193 ? 1.146 9.090 -8.223 1.00 94.19 193 ILE A O 1
ATOM 1584 N N . ASN A 1 194 ? 0.682 9.658 -10.338 1.00 93.62 194 ASN A N 1
ATOM 1585 C CA . ASN A 1 194 ? 1.098 11.049 -10.224 1.00 93.62 194 ASN A CA 1
ATOM 1586 C C . ASN A 1 194 ? 2.525 11.184 -9.656 1.00 93.62 194 ASN A C 1
ATOM 1588 O O . ASN A 1 194 ? 2.751 11.895 -8.681 1.00 93.62 194 ASN A O 1
ATOM 1592 N N . CYS A 1 195 ? 3.477 10.436 -10.219 1.00 94.25 195 CYS A N 1
ATOM 1593 C CA . CYS A 1 195 ? 4.901 10.547 -9.894 1.00 94.25 195 CYS A CA 1
ATOM 1594 C C . CYS A 1 195 ? 5.548 11.498 -10.914 1.00 94.25 195 CYS A C 1
ATOM 1596 O O . CYS A 1 195 ? 5.820 11.066 -12.037 1.00 94.25 195 CYS A O 1
ATOM 1598 N N . PRO A 1 196 ? 5.742 12.789 -10.585 1.00 93.50 196 PRO A N 1
ATOM 1599 C CA . PRO A 1 196 ? 6.030 13.818 -11.584 1.00 93.50 196 PRO A CA 1
ATOM 1600 C C . PRO A 1 196 ? 7.467 13.784 -12.119 1.00 93.50 196 PRO A C 1
ATOM 1602 O O . PRO A 1 196 ? 7.722 14.319 -13.196 1.00 93.50 196 PRO A O 1
ATOM 1605 N N . ASP A 1 197 ? 8.398 13.176 -11.383 1.00 95.12 197 ASP A N 1
ATOM 1606 C CA . ASP A 1 197 ? 9.838 13.204 -11.656 1.00 95.12 197 ASP A CA 1
ATOM 1607 C C . ASP A 1 197 ? 10.455 11.812 -11.875 1.00 95.12 197 ASP A C 1
ATOM 1609 O O . ASP A 1 197 ? 11.678 11.689 -11.939 1.00 95.12 197 ASP A O 1
ATOM 1613 N N . ILE A 1 198 ? 9.629 10.764 -12.001 1.00 95.81 198 ILE A N 1
ATOM 1614 C CA . ILE A 1 198 ? 10.119 9.418 -12.312 1.00 95.81 198 ILE A CA 1
ATOM 1615 C C . ILE A 1 198 ? 10.687 9.379 -13.735 1.00 95.81 198 ILE A C 1
ATOM 1617 O O . ILE A 1 198 ? 9.989 9.659 -14.712 1.00 95.81 198 ILE A O 1
ATOM 1621 N N . LYS A 1 199 ? 11.956 8.984 -13.855 1.00 96.12 199 LYS A N 1
ATOM 1622 C CA . LYS A 1 199 ? 12.674 8.884 -15.132 1.00 96.12 199 LYS A CA 1
ATOM 1623 C C . LYS A 1 199 ? 12.732 7.454 -15.662 1.00 96.12 199 LYS A C 1
ATOM 1625 O O . LYS A 1 199 ? 12.653 6.479 -14.912 1.00 96.12 199 LYS A O 1
ATOM 1630 N N . ASP A 1 200 ? 12.970 7.331 -16.969 1.00 96.81 200 ASP A N 1
ATOM 1631 C CA . ASP A 1 200 ? 13.064 6.040 -17.664 1.00 96.81 200 ASP A CA 1
ATOM 1632 C C . ASP A 1 200 ? 14.047 5.070 -16.994 1.00 96.81 200 ASP A C 1
ATOM 1634 O O . ASP A 1 200 ? 13.719 3.899 -16.813 1.00 96.81 200 ASP A O 1
ATOM 1638 N N . TYR A 1 201 ? 15.242 5.542 -16.615 1.00 96.50 201 TYR A N 1
ATOM 1639 C CA . TYR A 1 201 ? 16.263 4.680 -16.010 1.00 96.50 201 TYR A CA 1
ATOM 1640 C C . TYR A 1 201 ? 15.831 4.159 -14.633 1.00 96.50 201 TYR A C 1
ATOM 1642 O O . TYR A 1 201 ? 16.074 2.997 -14.327 1.00 96.50 201 TYR A O 1
ATOM 1650 N N . GLN A 1 202 ? 15.122 4.975 -13.847 1.00 97.38 202 GLN A N 1
ATOM 1651 C CA . GLN A 1 202 ? 14.632 4.594 -12.524 1.00 97.38 202 GLN A CA 1
ATOM 1652 C C . GLN A 1 202 ? 13.575 3.496 -12.643 1.00 97.38 202 GLN A C 1
ATOM 1654 O O . GLN A 1 202 ? 13.673 2.467 -11.981 1.00 97.38 202 GLN A O 1
ATOM 1659 N N . LEU A 1 203 ? 12.600 3.660 -13.543 1.00 97.12 203 LEU A N 1
ATOM 1660 C CA . LEU A 1 203 ? 11.601 2.617 -13.778 1.00 97.12 203 LEU A CA 1
ATOM 1661 C C . LEU A 1 203 ? 12.242 1.334 -14.335 1.00 97.12 203 LEU A C 1
ATOM 1663 O O . LEU A 1 203 ? 11.888 0.235 -13.914 1.00 97.12 203 LEU A O 1
ATOM 1667 N N . ILE A 1 204 ? 13.209 1.458 -15.248 1.00 96.94 204 ILE A N 1
ATOM 1668 C CA . ILE A 1 204 ? 13.986 0.321 -15.764 1.00 96.94 204 ILE A CA 1
ATOM 1669 C C . ILE A 1 204 ? 14.698 -0.421 -14.623 1.00 96.94 204 ILE A C 1
ATOM 1671 O O . ILE A 1 204 ? 14.656 -1.652 -14.587 1.00 96.94 204 ILE A O 1
ATOM 1675 N N . ASP A 1 205 ? 15.312 0.296 -13.684 1.00 96.25 205 ASP A N 1
ATOM 1676 C CA . ASP A 1 205 ? 15.991 -0.306 -12.536 1.00 96.25 205 ASP A CA 1
ATOM 1677 C C . ASP A 1 205 ? 15.012 -0.991 -11.577 1.00 96.25 205 ASP A C 1
ATOM 1679 O O . ASP A 1 205 ? 15.298 -2.098 -11.117 1.00 96.25 205 ASP A O 1
ATOM 1683 N N . MET A 1 206 ? 13.817 -0.426 -11.357 1.00 97.00 206 MET A N 1
ATOM 1684 C CA . MET A 1 206 ? 12.750 -1.112 -10.612 1.00 97.00 206 MET A CA 1
ATOM 1685 C C . MET A 1 206 ? 12.395 -2.458 -11.253 1.00 97.00 206 MET A C 1
ATOM 1687 O O . MET A 1 206 ? 12.280 -3.457 -10.543 1.00 97.00 206 MET A O 1
ATOM 1691 N N . VAL A 1 207 ? 12.262 -2.510 -12.587 1.00 96.06 207 VAL A N 1
ATOM 1692 C CA . VAL A 1 207 ? 11.981 -3.765 -13.305 1.00 96.06 207 VAL A CA 1
ATOM 1693 C C . VAL A 1 207 ? 13.118 -4.771 -13.128 1.00 96.06 207 VAL A C 1
ATOM 1695 O O . VAL A 1 207 ? 12.843 -5.933 -12.845 1.00 96.06 207 VAL A O 1
ATOM 1698 N N . ARG A 1 208 ? 14.385 -4.342 -13.214 1.00 94.69 208 ARG A N 1
ATOM 1699 C CA . ARG A 1 208 ? 15.544 -5.229 -12.974 1.00 94.69 208 ARG A CA 1
ATOM 1700 C C . ARG A 1 208 ? 15.564 -5.801 -11.559 1.00 94.69 208 ARG A C 1
ATOM 1702 O O . ARG A 1 208 ? 15.914 -6.960 -11.369 1.00 94.69 208 ARG A O 1
ATOM 1709 N N . MET A 1 209 ? 15.221 -4.989 -10.561 1.00 93.56 209 MET A N 1
ATOM 1710 C CA . MET A 1 209 ? 15.191 -5.417 -9.159 1.00 93.56 209 MET A CA 1
ATOM 1711 C C . MET A 1 209 ? 14.024 -6.361 -8.850 1.00 93.56 209 MET A C 1
ATOM 1713 O O . MET A 1 209 ? 14.079 -7.106 -7.868 1.00 93.56 209 MET A O 1
ATOM 1717 N N . CYS A 1 210 ? 12.980 -6.339 -9.678 1.00 95.25 210 CYS A N 1
ATOM 1718 C CA . CYS A 1 210 ? 11.731 -7.053 -9.457 1.00 95.25 210 CYS A CA 1
ATOM 1719 C C . CYS A 1 210 ? 11.423 -8.011 -10.630 1.00 95.25 210 CYS A C 1
ATOM 1721 O O . CYS A 1 210 ? 10.446 -7.808 -11.356 1.00 95.25 210 CYS A O 1
ATOM 1723 N N . PRO A 1 211 ? 12.209 -9.092 -10.810 1.00 91.00 211 PRO A N 1
ATOM 1724 C CA . PRO A 1 211 ? 12.068 -10.001 -11.956 1.00 91.00 211 PRO A CA 1
ATOM 1725 C C . PRO A 1 211 ? 10.705 -10.713 -11.999 1.00 91.00 211 PRO A C 1
ATOM 1727 O O . PRO A 1 211 ? 10.218 -11.097 -13.063 1.00 91.00 211 PRO A O 1
ATOM 1730 N N . GLY A 1 212 ? 10.053 -10.857 -10.839 1.00 91.19 212 GLY A N 1
ATOM 1731 C CA . GLY A 1 212 ? 8.728 -11.462 -10.716 1.00 91.19 212 GLY A CA 1
ATOM 1732 C C . GLY A 1 212 ? 7.576 -10.597 -11.233 1.00 91.19 212 GLY A C 1
ATOM 1733 O O . GLY A 1 212 ? 6.477 -11.120 -11.361 1.00 91.19 212 GLY A O 1
ATOM 1734 N N . LEU A 1 213 ? 7.791 -9.311 -11.547 1.00 94.81 213 LEU A N 1
ATOM 1735 C CA . LEU A 1 213 ? 6.701 -8.410 -11.933 1.00 94.81 213 LEU A CA 1
ATOM 1736 C C . LEU A 1 213 ? 5.928 -8.897 -13.156 1.00 94.81 213 LEU A C 1
ATOM 1738 O O . LEU A 1 213 ? 6.501 -9.265 -14.184 1.00 94.81 213 LEU A O 1
ATOM 1742 N N . ASN A 1 214 ? 4.608 -8.803 -13.039 1.00 94.81 214 ASN A N 1
ATOM 1743 C CA . ASN A 1 214 ? 3.655 -9.079 -14.103 1.00 94.81 214 ASN A CA 1
ATOM 1744 C C . ASN A 1 214 ? 3.062 -7.781 -14.635 1.00 94.81 214 ASN A C 1
ATOM 1746 O O . ASN A 1 214 ? 2.924 -7.643 -15.843 1.00 94.81 214 ASN A O 1
ATOM 1750 N N . ASP A 1 215 ? 2.757 -6.829 -13.751 1.00 96.31 215 ASP A N 1
ATOM 1751 C CA . ASP A 1 215 ? 1.989 -5.638 -14.104 1.00 96.31 215 ASP A CA 1
ATOM 1752 C C . ASP A 1 215 ? 2.667 -4.359 -13.593 1.00 96.31 215 ASP A C 1
ATOM 1754 O O . ASP A 1 215 ? 3.117 -4.282 -12.447 1.00 96.31 215 ASP A O 1
ATOM 1758 N N . ILE A 1 216 ? 2.712 -3.326 -14.433 1.00 96.69 216 ILE A N 1
ATOM 1759 C CA . ILE A 1 216 ? 3.148 -1.980 -14.052 1.00 96.69 216 ILE A CA 1
ATOM 1760 C C . ILE A 1 216 ? 2.061 -0.992 -14.449 1.00 96.69 216 ILE A C 1
ATOM 1762 O O . ILE A 1 216 ? 1.784 -0.813 -15.633 1.00 96.69 216 ILE A O 1
ATOM 1766 N N . TYR A 1 217 ? 1.470 -0.321 -13.468 1.00 95.31 217 TYR A N 1
ATOM 1767 C CA . TYR A 1 217 ? 0.518 0.757 -13.701 1.00 95.31 217 TYR A CA 1
ATOM 1768 C C . TYR A 1 217 ? 1.254 2.092 -13.679 1.00 95.31 217 TYR A C 1
ATOM 1770 O O . TYR A 1 217 ? 1.895 2.426 -12.684 1.00 95.31 217 TYR A O 1
ATOM 1778 N N . LEU A 1 218 ? 1.140 2.857 -14.760 1.00 94.06 218 LEU A N 1
ATOM 1779 C CA . LEU A 1 218 ? 1.711 4.196 -14.877 1.00 94.06 218 LEU A CA 1
ATOM 1780 C C . LEU A 1 218 ? 0.572 5.173 -15.153 1.00 94.06 218 LEU A C 1
ATOM 1782 O O . LEU A 1 218 ? -0.010 5.205 -16.244 1.00 94.06 218 LEU A O 1
ATOM 1786 N N . MET A 1 219 ? 0.227 5.945 -14.131 1.00 91.81 219 MET A N 1
ATOM 1787 C CA . MET A 1 219 ? -0.817 6.958 -14.188 1.00 91.81 219 MET A CA 1
ATOM 1788 C C . MET A 1 219 ? -0.170 8.305 -13.909 1.00 91.81 219 MET A C 1
ATOM 1790 O O . MET A 1 219 ? 0.372 8.506 -12.832 1.00 91.81 219 MET A O 1
ATOM 1794 N N . ASP A 1 220 ? -0.219 9.205 -14.888 1.00 90.62 220 ASP A N 1
ATOM 1795 C CA . ASP A 1 220 ? 0.285 10.576 -14.766 1.00 90.62 220 ASP A CA 1
ATOM 1796 C C . ASP A 1 220 ? 1.774 10.636 -14.363 1.00 90.62 220 ASP A C 1
ATOM 1798 O O . ASP A 1 220 ? 2.170 11.268 -13.389 1.00 90.62 220 ASP A O 1
ATOM 1802 N N . CYS A 1 221 ? 2.612 9.945 -15.144 1.00 93.00 221 CYS A N 1
ATOM 1803 C CA . CYS A 1 221 ? 4.076 9.959 -15.045 1.00 93.00 221 CYS A CA 1
ATOM 1804 C C . CYS A 1 221 ? 4.673 10.685 -16.271 1.00 93.00 221 CYS A C 1
ATOM 1806 O O . CYS A 1 221 ? 5.047 10.022 -17.242 1.00 93.00 221 CYS A O 1
ATOM 1808 N N . PRO A 1 222 ? 4.712 12.031 -16.281 1.00 92.06 222 PRO A N 1
ATOM 1809 C CA . PRO A 1 222 ? 4.945 12.825 -17.492 1.00 92.06 222 PRO A CA 1
ATOM 1810 C C . PRO A 1 222 ? 6.379 12.760 -18.038 1.00 92.06 222 PRO A C 1
ATOM 1812 O O . PRO A 1 222 ? 6.586 13.039 -19.211 1.00 92.06 222 PRO A O 1
ATOM 1815 N N . GLN A 1 223 ? 7.372 12.398 -17.221 1.00 93.81 223 GLN A N 1
ATOM 1816 C CA . GLN A 1 223 ? 8.777 12.336 -17.654 1.00 93.81 223 GLN A CA 1
ATOM 1817 C C . GLN A 1 223 ? 9.171 11.012 -18.321 1.00 93.81 223 GLN A C 1
ATOM 1819 O O . GLN A 1 223 ? 10.309 10.867 -18.774 1.00 93.81 223 GLN A O 1
ATOM 1824 N N . LEU A 1 224 ? 8.252 10.045 -18.395 1.00 93.94 224 LEU A N 1
ATOM 1825 C CA . LEU A 1 224 ? 8.530 8.760 -19.022 1.00 93.94 224 LEU A CA 1
ATOM 1826 C C . LEU A 1 224 ? 8.405 8.846 -20.543 1.00 93.94 224 LEU A C 1
ATOM 1828 O O . LEU A 1 224 ? 7.372 9.241 -21.082 1.00 93.94 224 LEU A O 1
ATOM 1832 N N . SER A 1 225 ? 9.441 8.390 -21.242 1.00 92.44 225 SER A N 1
ATOM 1833 C CA . SER A 1 225 ? 9.504 8.367 -22.701 1.00 92.44 225 SER A CA 1
ATOM 1834 C C . SER A 1 225 ? 9.378 6.947 -23.251 1.00 92.44 225 SER A C 1
ATOM 1836 O O . SER A 1 225 ? 9.587 5.954 -22.555 1.00 92.44 225 SER A O 1
ATOM 1838 N N . TRP A 1 226 ? 9.097 6.809 -24.549 1.00 90.19 226 TRP A N 1
ATOM 1839 C CA . TRP A 1 226 ? 8.974 5.501 -25.211 1.00 90.19 226 TRP A CA 1
ATOM 1840 C C . TRP A 1 226 ? 10.221 4.606 -25.063 1.00 90.19 226 TRP A C 1
ATOM 1842 O O . TRP A 1 226 ? 10.122 3.382 -25.206 1.00 90.19 226 TRP A O 1
ATOM 1852 N N . LYS A 1 227 ? 11.388 5.188 -24.744 1.00 92.94 227 LYS A N 1
ATOM 1853 C CA . LYS A 1 227 ? 12.632 4.453 -24.472 1.00 92.94 227 LYS A CA 1
ATOM 1854 C C . LYS A 1 227 ? 12.485 3.509 -23.278 1.00 92.94 227 LYS A C 1
ATOM 1856 O O . LYS A 1 227 ? 13.092 2.436 -23.292 1.00 92.94 227 LYS A O 1
ATOM 1861 N N . VAL A 1 228 ? 11.636 3.840 -22.300 1.00 95.38 228 VAL A N 1
ATOM 1862 C CA . VAL A 1 228 ? 11.374 2.978 -21.141 1.00 95.38 228 VAL A CA 1
ATOM 1863 C C . VAL A 1 228 ? 10.837 1.613 -21.562 1.00 95.38 228 VAL A C 1
ATOM 1865 O O . VAL A 1 228 ? 11.320 0.580 -21.102 1.00 95.38 228 VAL A O 1
ATOM 1868 N N . LEU A 1 229 ? 9.929 1.582 -22.543 1.00 94.38 229 LEU A N 1
ATOM 1869 C CA . LEU A 1 229 ? 9.335 0.347 -23.056 1.00 94.38 229 LEU A CA 1
ATOM 1870 C C . LEU A 1 229 ? 10.392 -0.539 -23.724 1.00 94.38 229 LEU A C 1
ATOM 1872 O O . LEU A 1 229 ? 10.357 -1.764 -23.604 1.00 94.38 229 LEU A O 1
ATOM 1876 N N . GLN A 1 230 ? 11.362 0.067 -24.416 1.00 93.38 230 GLN A N 1
ATOM 1877 C CA . GLN A 1 230 ? 12.470 -0.677 -25.012 1.00 93.38 230 GLN A CA 1
ATOM 1878 C C . GLN A 1 230 ? 13.418 -1.243 -23.958 1.00 93.38 230 GLN A C 1
ATOM 1880 O O . GLN A 1 230 ? 13.869 -2.380 -24.104 1.00 93.38 230 GLN A O 1
ATOM 1885 N N . GLY A 1 231 ? 13.716 -0.467 -22.913 1.00 95.25 231 GLY A N 1
ATOM 1886 C CA . GLY A 1 231 ? 14.523 -0.919 -21.783 1.00 95.25 231 GLY A CA 1
ATOM 1887 C C . GLY A 1 231 ? 13.891 -2.122 -21.087 1.00 95.25 231 GLY A C 1
ATOM 1888 O O . GLY A 1 231 ? 14.540 -3.159 -20.948 1.00 95.25 231 GLY A O 1
ATOM 1889 N N . ILE A 1 232 ? 12.600 -2.020 -20.762 1.00 95.31 232 ILE A N 1
ATOM 1890 C CA . ILE A 1 232 ? 11.818 -3.104 -20.154 1.00 95.31 232 ILE A CA 1
ATOM 1891 C C . ILE A 1 232 ? 11.819 -4.338 -21.063 1.00 95.31 232 ILE A C 1
ATOM 1893 O O . ILE A 1 232 ? 12.167 -5.428 -20.616 1.00 95.31 232 ILE A O 1
ATOM 1897 N N . TYR A 1 233 ? 11.520 -4.186 -22.357 1.00 94.31 233 TYR A N 1
ATOM 1898 C CA . TYR A 1 233 ? 11.562 -5.301 -23.308 1.00 94.31 233 TYR A CA 1
ATOM 1899 C C . TYR A 1 233 ? 12.923 -6.018 -23.331 1.00 94.31 233 TYR A C 1
ATOM 1901 O O . TYR A 1 233 ? 12.962 -7.248 -23.333 1.00 94.31 233 TYR A O 1
ATOM 1909 N N . ARG A 1 234 ? 14.042 -5.277 -23.338 1.00 94.25 234 ARG A N 1
ATOM 1910 C CA . ARG A 1 234 ? 15.393 -5.870 -23.343 1.00 94.25 234 ARG A CA 1
ATOM 1911 C C . ARG A 1 234 ? 15.639 -6.727 -22.102 1.00 94.25 234 ARG A C 1
ATOM 1913 O O . ARG A 1 234 ? 16.177 -7.823 -22.242 1.00 94.25 234 ARG A O 1
ATOM 1920 N N . ILE A 1 235 ? 15.204 -6.259 -20.932 1.00 94.31 235 ILE A N 1
ATOM 1921 C CA . ILE A 1 235 ? 15.295 -7.007 -19.671 1.00 94.31 235 ILE A CA 1
ATOM 1922 C C . ILE A 1 235 ? 14.468 -8.288 -19.770 1.00 94.31 235 ILE A C 1
ATOM 1924 O O . ILE A 1 235 ? 15.026 -9.380 -19.687 1.00 94.31 235 ILE A O 1
ATOM 1928 N N . ARG A 1 236 ? 13.171 -8.178 -20.081 1.00 93.00 236 ARG A N 1
ATOM 1929 C CA . ARG A 1 236 ? 12.257 -9.334 -20.142 1.00 93.00 236 ARG A CA 1
ATOM 1930 C C . ARG A 1 236 ? 12.685 -10.377 -21.169 1.00 93.00 236 ARG A C 1
ATOM 1932 O O . ARG A 1 236 ? 12.577 -11.574 -20.921 1.00 93.00 236 ARG A O 1
ATOM 1939 N N . LYS A 1 237 ? 13.227 -9.939 -22.309 1.00 92.38 237 LYS A N 1
ATOM 1940 C CA . LYS A 1 237 ? 13.801 -10.839 -23.315 1.00 92.38 237 LYS A CA 1
ATOM 1941 C C . LYS A 1 237 ? 14.991 -11.631 -22.764 1.00 92.38 237 LYS A C 1
ATOM 1943 O O . LYS A 1 237 ? 15.137 -12.805 -23.094 1.00 92.38 237 LYS A O 1
ATOM 1948 N N . SER A 1 238 ? 15.839 -10.999 -21.954 1.00 91.62 238 SER A N 1
ATOM 1949 C CA . SER A 1 238 ? 17.020 -11.643 -21.366 1.00 91.62 238 SER A CA 1
ATOM 1950 C C . SER A 1 238 ? 16.676 -12.625 -20.239 1.00 91.62 238 SER A C 1
ATOM 1952 O O . SER A 1 238 ? 17.360 -13.633 -20.093 1.00 91.62 238 SER A O 1
ATOM 1954 N N . GLU A 1 239 ? 15.580 -12.385 -19.511 1.00 88.56 239 GLU A N 1
ATOM 1955 C CA . GLU A 1 239 ? 15.126 -13.223 -18.389 1.00 88.56 239 GLU A CA 1
ATOM 1956 C C . GLU A 1 239 ? 14.477 -14.549 -18.832 1.00 88.56 239 GLU A C 1
ATOM 1958 O O . GLU A 1 239 ? 14.289 -15.438 -18.007 1.00 88.56 239 GLU A O 1
ATOM 1963 N N . LYS A 1 240 ? 14.149 -14.707 -20.126 1.00 79.19 240 LYS A N 1
ATOM 1964 C CA . LYS A 1 240 ? 13.498 -15.907 -20.699 1.00 79.19 240 LYS A CA 1
ATOM 1965 C C . LYS A 1 240 ? 12.239 -16.352 -19.935 1.00 79.19 240 LYS A C 1
ATOM 1967 O O . LYS A 1 240 ? 11.989 -17.546 -19.770 1.00 79.19 240 LYS A O 1
ATOM 1972 N N . LEU A 1 241 ? 11.438 -15.396 -19.476 1.00 82.00 241 LEU A N 1
ATOM 1973 C CA . LEU A 1 241 ? 10.211 -15.688 -18.738 1.00 82.00 241 LEU A CA 1
ATOM 1974 C C . LEU A 1 241 ? 9.113 -16.215 -19.663 1.00 82.00 241 LEU A C 1
ATOM 1976 O O . LEU A 1 241 ? 9.009 -15.817 -20.823 1.00 82.00 241 LEU A O 1
ATOM 1980 N N . SER A 1 242 ? 8.272 -17.099 -19.127 1.00 81.62 242 SER A N 1
ATOM 1981 C CA . SER A 1 242 ? 7.145 -17.706 -19.847 1.00 81.62 242 SER A CA 1
ATOM 1982 C C . SER A 1 242 ? 5.933 -16.780 -19.987 1.00 81.62 242 SER A C 1
ATOM 1984 O O . SER A 1 242 ? 4.944 -17.155 -20.617 1.00 81.62 242 SER A O 1
ATOM 1986 N N . TYR A 1 243 ? 5.990 -15.582 -19.402 1.00 88.19 243 TYR A N 1
ATOM 1987 C CA . TYR A 1 243 ? 4.892 -14.628 -19.377 1.00 88.19 243 TYR A CA 1
ATOM 1988 C C . TYR A 1 243 ? 5.373 -13.198 -19.683 1.00 88.19 243 TYR A C 1
ATOM 1990 O O . TYR A 1 243 ? 6.465 -12.796 -19.264 1.00 88.19 243 TYR A O 1
ATOM 1998 N N . PRO A 1 244 ? 4.559 -12.402 -20.398 1.00 92.81 244 PRO A N 1
ATOM 1999 C CA . PRO A 1 244 ? 4.870 -11.008 -20.670 1.00 92.81 244 PRO A CA 1
ATOM 2000 C C . PRO A 1 244 ? 4.662 -10.142 -19.430 1.00 92.81 244 PRO A C 1
ATOM 2002 O O . PRO A 1 244 ? 3.842 -10.459 -18.571 1.00 92.81 244 PRO A O 1
ATOM 2005 N N . ILE A 1 245 ? 5.364 -9.010 -19.378 1.00 95.25 245 ILE A N 1
ATOM 2006 C CA . ILE A 1 245 ? 4.994 -7.912 -18.481 1.00 95.25 245 ILE A CA 1
ATOM 2007 C C . ILE A 1 245 ? 3.935 -7.030 -19.151 1.00 95.25 245 ILE A C 1
ATOM 2009 O O . ILE A 1 245 ? 4.049 -6.710 -20.338 1.00 95.25 245 ILE A O 1
ATOM 2013 N N . THR A 1 246 ? 2.918 -6.620 -18.406 1.00 95.81 246 THR A N 1
ATOM 2014 C CA . THR A 1 246 ? 1.850 -5.731 -18.861 1.00 95.81 246 THR A CA 1
ATOM 2015 C C . THR A 1 246 ? 2.096 -4.325 -18.335 1.00 95.81 246 THR A C 1
ATOM 2017 O O . THR A 1 246 ? 2.223 -4.109 -17.132 1.00 95.81 246 THR A O 1
ATOM 2020 N N . ILE A 1 247 ? 2.148 -3.347 -19.235 1.00 95.31 247 ILE A N 1
ATOM 2021 C CA . ILE A 1 247 ? 2.210 -1.926 -18.895 1.00 95.31 247 ILE A CA 1
ATOM 2022 C C . ILE A 1 247 ? 0.804 -1.343 -19.036 1.00 95.31 247 ILE A C 1
ATOM 2024 O O . ILE A 1 247 ? 0.269 -1.261 -20.142 1.00 95.31 247 ILE A O 1
ATOM 2028 N N . ILE A 1 248 ? 0.200 -0.943 -17.922 1.00 94.19 248 ILE A N 1
ATOM 2029 C CA . ILE A 1 248 ? -1.141 -0.367 -17.871 1.00 94.19 248 ILE A CA 1
ATOM 2030 C C . ILE A 1 248 ? -1.023 1.155 -17.795 1.00 94.19 248 ILE A C 1
ATOM 2032 O O . ILE A 1 248 ? -0.500 1.697 -16.823 1.00 94.19 248 ILE A O 1
ATOM 2036 N N . LEU A 1 249 ? -1.529 1.851 -18.813 1.00 90.94 249 LEU A N 1
ATOM 2037 C CA . LEU A 1 249 ? -1.380 3.302 -18.952 1.00 90.94 249 LEU A CA 1
ATOM 2038 C C . LEU A 1 249 ? -2.700 4.059 -18.779 1.00 90.94 249 LEU A C 1
ATOM 2040 O O . LEU A 1 249 ? -3.773 3.583 -19.181 1.00 90.94 249 LEU A O 1
ATOM 2044 N N . SER A 1 250 ? -2.607 5.285 -18.249 1.00 83.06 250 SER A N 1
ATOM 2045 C CA . SER A 1 250 ? -3.709 6.253 -18.304 1.00 83.06 250 SER A CA 1
ATOM 2046 C C . SER A 1 250 ? -4.070 6.603 -19.756 1.00 83.06 250 SER A C 1
ATOM 2048 O O . SER A 1 250 ? -3.317 6.359 -20.704 1.00 83.06 250 SER A O 1
ATOM 2050 N N . GLN A 1 251 ? -5.277 7.141 -19.957 1.00 68.50 251 GLN A N 1
ATOM 2051 C CA . GLN A 1 251 ? -5.839 7.312 -21.301 1.00 68.50 251 GLN A CA 1
ATOM 2052 C C . GLN A 1 251 ? -5.035 8.277 -22.181 1.00 68.50 251 GLN A C 1
ATOM 2054 O O . GLN A 1 251 ? -5.005 8.070 -23.394 1.00 68.50 251 GLN A O 1
ATOM 2059 N N . HIS A 1 252 ? -4.380 9.265 -21.566 1.00 64.50 252 HIS A N 1
ATOM 2060 C CA . HIS A 1 252 ? -3.743 10.412 -22.215 1.00 64.50 252 HIS A CA 1
ATOM 2061 C C . HIS A 1 252 ? -2.209 10.409 -22.119 1.00 64.50 252 HIS A C 1
ATOM 2063 O O . HIS A 1 252 ? -1.594 11.467 -22.164 1.00 64.50 252 HIS A O 1
ATOM 2069 N N . SER A 1 253 ? -1.567 9.247 -21.983 1.00 78.56 253 SER A N 1
ATOM 2070 C CA . SER A 1 253 ? -0.103 9.203 -21.914 1.00 78.56 253 SER A CA 1
ATOM 2071 C C . SER A 1 253 ? 0.553 9.301 -23.298 1.00 78.56 253 SER A C 1
ATOM 2073 O O . SER A 1 253 ? 0.158 8.613 -24.245 1.00 78.56 253 SER A O 1
ATOM 2075 N N . GLU A 1 254 ? 1.613 10.106 -23.408 1.00 84.12 254 GLU A N 1
ATOM 2076 C CA . GLU A 1 254 ? 2.474 10.168 -24.602 1.00 84.12 254 GLU A CA 1
ATOM 2077 C C . GLU A 1 254 ? 3.067 8.791 -24.937 1.00 84.12 254 GLU A C 1
ATOM 2079 O O . GLU A 1 254 ? 3.131 8.388 -26.099 1.00 84.12 254 GLU A O 1
ATOM 2084 N N . LEU A 1 255 ? 3.405 8.012 -23.902 1.00 86.75 255 LEU A N 1
ATOM 2085 C CA . LEU A 1 255 ? 3.834 6.617 -24.015 1.00 86.75 255 LEU A CA 1
ATOM 2086 C C . LEU A 1 255 ? 2.866 5.762 -24.831 1.00 86.75 255 LEU A C 1
ATOM 2088 O O . LEU A 1 255 ? 3.295 4.964 -25.667 1.00 86.75 255 LEU A O 1
ATOM 2092 N N . ARG A 1 256 ? 1.560 5.916 -24.595 1.00 86.69 256 ARG A N 1
ATOM 2093 C CA . ARG A 1 256 ? 0.540 5.150 -25.309 1.00 86.69 256 ARG A CA 1
ATOM 2094 C C . ARG A 1 256 ? 0.492 5.545 -26.777 1.00 86.69 256 ARG A C 1
ATOM 2096 O O . ARG A 1 256 ? 0.415 4.663 -27.629 1.00 86.69 256 ARG A O 1
ATOM 2103 N N . GLN A 1 257 ? 0.561 6.841 -27.069 1.00 86.88 257 GLN A N 1
ATOM 2104 C CA . GLN A 1 257 ? 0.570 7.338 -28.445 1.00 86.88 257 GLN A CA 1
ATOM 2105 C C . GLN A 1 257 ? 1.797 6.818 -29.204 1.00 86.88 257 GLN A C 1
ATOM 2107 O O . GLN A 1 257 ? 1.659 6.284 -30.303 1.00 86.88 257 GLN A O 1
ATOM 2112 N N . ALA A 1 258 ? 2.979 6.877 -28.583 1.00 87.00 258 ALA A N 1
ATOM 2113 C CA . ALA A 1 258 ? 4.217 6.351 -29.154 1.00 87.00 258 ALA A CA 1
ATOM 2114 C C . ALA A 1 258 ? 4.180 4.823 -29.357 1.00 87.00 258 ALA A C 1
ATOM 2116 O O . ALA A 1 258 ? 4.690 4.303 -30.350 1.00 87.00 258 ALA A O 1
ATOM 2117 N N . TYR A 1 259 ? 3.559 4.078 -28.440 1.00 87.50 259 TYR A N 1
ATOM 2118 C CA . TYR A 1 259 ? 3.372 2.637 -28.606 1.00 87.50 259 TYR A CA 1
ATOM 2119 C C . TYR A 1 259 ? 2.429 2.312 -29.768 1.00 87.50 259 TYR A C 1
ATOM 2121 O O . TYR A 1 259 ? 2.738 1.446 -30.585 1.00 87.50 259 TYR A O 1
ATOM 2129 N N . GLN A 1 260 ? 1.301 3.018 -29.865 1.00 89.19 260 GLN A N 1
ATOM 2130 C CA . GLN A 1 260 ? 0.304 2.810 -30.914 1.00 89.19 260 GLN A CA 1
ATOM 2131 C C . GLN A 1 260 ? 0.848 3.160 -32.304 1.00 89.19 260 GLN A C 1
ATOM 2133 O O . GLN A 1 260 ? 0.651 2.382 -33.235 1.00 89.19 260 GLN A O 1
ATOM 2138 N N . SER A 1 261 ? 1.585 4.267 -32.443 1.00 89.69 261 SER A N 1
ATOM 2139 C CA . SER A 1 261 ? 2.157 4.689 -33.730 1.00 89.69 261 SER A CA 1
ATOM 2140 C C . SER A 1 261 ? 3.202 3.710 -34.276 1.00 89.69 261 SER A C 1
ATOM 2142 O O . SER A 1 261 ? 3.341 3.559 -35.487 1.00 89.69 261 SER A O 1
ATOM 2144 N N . MET A 1 262 ? 3.910 2.998 -33.394 1.00 88.88 262 MET A N 1
ATOM 2145 C CA . MET A 1 262 ? 4.928 2.009 -33.762 1.00 88.88 262 MET A CA 1
ATOM 2146 C C . MET A 1 262 ? 4.430 0.558 -33.678 1.00 88.88 262 MET A C 1
ATOM 2148 O O . MET A 1 262 ? 5.229 -0.374 -33.809 1.00 88.88 262 MET A O 1
ATOM 2152 N N . TYR A 1 263 ? 3.137 0.333 -33.425 1.00 89.75 263 TYR A N 1
ATOM 2153 C CA . TYR A 1 263 ? 2.638 -0.987 -33.041 1.00 89.75 263 TYR A CA 1
ATOM 2154 C C . TYR A 1 263 ? 2.880 -2.054 -34.114 1.00 89.75 263 TYR A C 1
ATOM 2156 O O . TYR A 1 263 ? 3.539 -3.060 -33.841 1.00 89.75 263 TYR A O 1
ATOM 2164 N N . SER A 1 264 ? 2.401 -1.807 -35.336 1.00 88.44 264 SER A N 1
ATOM 2165 C CA . SER A 1 264 ? 2.507 -2.737 -36.468 1.00 88.44 264 SER A CA 1
ATOM 2166 C C . SER A 1 264 ? 3.951 -3.012 -36.877 1.00 88.44 264 SER A C 1
ATOM 2168 O O . SER A 1 264 ? 4.272 -4.122 -37.287 1.00 88.44 264 SER A O 1
ATOM 2170 N N . ASN A 1 265 ? 4.821 -2.009 -36.746 1.00 88.31 265 ASN A N 1
ATOM 2171 C CA . ASN A 1 265 ? 6.176 -2.053 -37.291 1.00 88.31 265 ASN A CA 1
ATOM 2172 C C . ASN A 1 265 ? 7.201 -2.568 -36.273 1.00 88.31 265 ASN A C 1
ATOM 2174 O O . ASN A 1 265 ? 8.258 -3.063 -36.657 1.00 88.31 265 ASN A O 1
ATOM 2178 N N . PHE A 1 266 ? 6.925 -2.429 -34.971 1.00 88.00 266 PHE A N 1
ATOM 2179 C CA . PHE A 1 266 ? 7.913 -2.701 -33.928 1.00 88.00 266 PHE A CA 1
ATOM 2180 C C . PHE A 1 266 ? 7.387 -3.539 -32.759 1.00 88.00 266 PHE A C 1
ATOM 2182 O O . PHE A 1 266 ? 8.126 -4.403 -32.274 1.00 88.00 266 PHE A O 1
ATOM 2189 N N . TRP A 1 267 ? 6.170 -3.294 -32.265 1.00 90.25 267 TRP A N 1
ATOM 2190 C CA . TRP A 1 267 ? 5.697 -3.893 -31.007 1.00 90.25 267 TRP A CA 1
ATOM 2191 C C . TRP A 1 267 ? 4.948 -5.214 -31.170 1.00 90.25 267 TRP A C 1
ATOM 2193 O O . TRP A 1 267 ? 5.023 -6.043 -30.264 1.00 90.25 267 TRP A O 1
ATOM 2203 N N . CYS A 1 268 ? 4.290 -5.456 -32.305 1.00 90.06 268 CYS A N 1
ATOM 2204 C CA . CYS A 1 268 ? 3.509 -6.675 -32.547 1.00 90.06 268 CYS A CA 1
ATOM 2205 C C . CYS A 1 268 ? 4.331 -7.968 -32.343 1.00 90.06 268 CYS A C 1
ATOM 2207 O O . CYS A 1 268 ? 3.862 -8.912 -31.714 1.00 90.06 268 CYS A O 1
ATOM 2209 N N . PHE A 1 269 ? 5.606 -7.978 -32.746 1.00 90.94 269 PHE A N 1
ATOM 2210 C CA . PHE A 1 269 ? 6.515 -9.119 -32.564 1.00 90.94 269 PHE A CA 1
ATOM 2211 C C . PHE A 1 269 ? 7.102 -9.237 -31.144 1.00 90.94 269 PHE A C 1
ATOM 2213 O O . PHE A 1 269 ? 7.812 -10.194 -30.842 1.00 90.94 269 PHE A O 1
ATOM 2220 N N . LYS A 1 270 ? 6.844 -8.262 -30.261 1.00 92.88 270 LYS A N 1
ATOM 2221 C CA . LYS A 1 270 ? 7.376 -8.199 -28.885 1.00 92.88 270 LYS A CA 1
ATOM 2222 C C . LYS A 1 270 ? 6.340 -8.548 -27.810 1.00 92.88 270 LYS A C 1
ATOM 2224 O O . LYS A 1 270 ? 6.691 -8.604 -26.633 1.00 92.88 270 LYS A O 1
ATOM 2229 N N . LEU A 1 271 ? 5.098 -8.836 -28.206 1.00 91.50 271 LEU A N 1
ATOM 2230 C CA . LEU A 1 271 ? 3.978 -9.177 -27.318 1.00 91.50 271 LEU A CA 1
ATOM 2231 C C . LEU A 1 271 ? 4.196 -10.371 -26.371 1.00 91.50 271 LEU A C 1
ATOM 2233 O O . LEU A 1 271 ? 3.584 -10.367 -25.299 1.00 91.50 271 LEU A O 1
ATOM 2237 N N . PRO A 1 272 ? 5.036 -11.378 -26.695 1.00 92.00 272 PRO A N 1
ATOM 2238 C CA . PRO A 1 272 ? 5.390 -12.421 -25.731 1.00 92.00 272 PRO A CA 1
ATOM 2239 C C . PRO A 1 272 ? 6.165 -11.904 -24.509 1.00 92.00 272 PRO A C 1
ATOM 2241 O O . PRO A 1 272 ? 6.181 -12.574 -23.485 1.00 92.00 272 PRO A O 1
ATOM 2244 N N . PHE A 1 273 ? 6.775 -10.716 -24.595 1.00 93.19 273 PHE A N 1
ATOM 2245 C CA . PHE A 1 273 ? 7.617 -10.140 -23.539 1.00 93.19 273 PHE A CA 1
ATOM 2246 C C . PHE A 1 273 ? 7.003 -8.902 -22.888 1.00 93.19 273 PHE A C 1
ATOM 2248 O O . PHE A 1 273 ? 7.167 -8.705 -21.686 1.00 93.19 273 PHE A O 1
ATOM 2255 N N . LEU A 1 274 ? 6.332 -8.057 -23.677 1.00 93.75 274 LEU A N 1
ATOM 2256 C CA . LEU A 1 274 ? 5.748 -6.798 -23.224 1.00 93.75 274 LEU A CA 1
ATOM 2257 C C . LEU A 1 274 ? 4.391 -6.572 -23.886 1.00 93.75 274 LEU A C 1
ATOM 2259 O O . LEU A 1 274 ? 4.284 -6.544 -25.114 1.00 93.75 274 LEU A O 1
ATOM 2263 N N . ARG A 1 275 ? 3.369 -6.348 -23.062 1.00 93.25 275 ARG A N 1
ATOM 2264 C CA . ARG A 1 275 ? 2.019 -5.960 -23.478 1.00 93.25 275 ARG A CA 1
ATOM 2265 C C . ARG A 1 275 ? 1.677 -4.586 -22.936 1.00 93.25 275 ARG A C 1
ATOM 2267 O O . ARG A 1 275 ? 2.239 -4.146 -21.938 1.00 93.25 275 ARG A O 1
ATOM 2274 N N . MET A 1 276 ? 0.748 -3.918 -23.604 1.00 91.69 276 MET A N 1
ATOM 2275 C CA . MET A 1 276 ? 0.225 -2.641 -23.153 1.00 91.69 276 MET A CA 1
ATOM 2276 C C . MET A 1 276 ? -1.290 -2.707 -23.059 1.00 91.69 276 MET A C 1
ATOM 2278 O O . MET A 1 276 ? -1.956 -3.128 -24.003 1.00 91.69 276 MET A O 1
ATOM 2282 N N . GLU A 1 277 ? -1.817 -2.249 -21.932 1.00 91.25 277 GLU A N 1
ATOM 2283 C CA . GLU A 1 277 ? -3.246 -2.182 -21.667 1.00 91.25 277 GLU A CA 1
ATOM 2284 C C . GLU A 1 277 ? -3.646 -0.777 -21.213 1.00 91.25 277 GLU A C 1
ATOM 2286 O O . GLU A 1 277 ? -2.827 0.050 -20.802 1.00 91.25 277 GLU A O 1
ATOM 2291 N N . ARG A 1 278 ? -4.941 -0.486 -21.319 1.00 86.38 278 ARG A N 1
ATOM 2292 C CA . ARG A 1 278 ? -5.525 0.766 -20.838 1.00 86.38 278 ARG A CA 1
ATOM 2293 C C . ARG A 1 278 ? -6.074 0.542 -19.439 1.00 86.38 278 ARG A C 1
ATOM 2295 O O . ARG A 1 278 ? -6.690 -0.485 -19.176 1.00 86.38 278 ARG A O 1
ATOM 2302 N N . VAL A 1 279 ? -5.961 1.552 -18.582 1.00 82.12 279 VAL A N 1
ATOM 2303 C CA . VAL A 1 279 ? -6.738 1.602 -17.340 1.00 82.12 279 VAL A CA 1
ATOM 2304 C C . VAL A 1 279 ? -8.240 1.525 -17.666 1.00 82.12 279 VAL A C 1
ATOM 2306 O O . VAL A 1 279 ? -8.804 2.447 -18.259 1.00 82.12 279 VAL A O 1
ATOM 2309 N N . ILE A 1 280 ? -8.884 0.414 -17.293 1.00 69.44 280 ILE A N 1
ATOM 2310 C CA . ILE A 1 280 ? -10.322 0.178 -17.528 1.00 69.44 280 ILE A CA 1
ATOM 2311 C C . ILE A 1 280 ? -11.175 0.910 -16.482 1.00 69.44 280 ILE A C 1
ATOM 2313 O O . ILE A 1 280 ? -12.254 1.402 -16.797 1.00 69.44 280 ILE A O 1
ATOM 2317 N N . HIS A 1 281 ? -10.674 1.034 -15.250 1.00 66.19 281 HIS A N 1
ATOM 2318 C CA . HIS A 1 281 ? -11.400 1.626 -14.128 1.00 66.19 281 HIS A CA 1
ATOM 2319 C C . HIS A 1 281 ? -10.618 2.805 -13.550 1.00 66.19 281 HIS A C 1
ATOM 2321 O O . HIS A 1 281 ? -9.419 2.651 -13.315 1.00 66.19 281 HIS A O 1
ATOM 2327 N N . PRO A 1 282 ? -11.255 3.961 -13.285 1.00 62.22 282 PRO A N 1
ATOM 2328 C CA . PRO A 1 282 ? -10.573 5.078 -12.645 1.00 62.22 282 PRO A CA 1
ATOM 2329 C C . PRO A 1 282 ? -9.990 4.618 -11.306 1.00 62.22 282 PRO A C 1
ATOM 2331 O O . PRO A 1 282 ? -10.698 4.051 -10.468 1.00 62.22 282 PRO A O 1
ATOM 2334 N N . CYS A 1 283 ? -8.687 4.837 -11.121 1.00 65.44 283 CYS A N 1
ATOM 2335 C CA . CYS A 1 283 ? -8.040 4.548 -9.852 1.00 65.44 283 CYS A CA 1
ATOM 2336 C C . CYS A 1 283 ? -8.627 5.490 -8.800 1.00 65.44 283 CYS A C 1
ATOM 2338 O O . CYS A 1 283 ? -8.678 6.705 -9.005 1.00 65.44 283 CYS A O 1
ATOM 2340 N N . ARG A 1 284 ? -9.125 4.941 -7.687 1.00 70.00 284 ARG A N 1
ATOM 2341 C CA . ARG A 1 284 ? -9.550 5.787 -6.571 1.00 70.00 284 ARG A CA 1
ATOM 2342 C C . ARG A 1 284 ? -8.304 6.469 -6.007 1.00 70.00 284 ARG A C 1
ATOM 2344 O O . ARG A 1 284 ? -7.307 5.777 -5.809 1.00 70.00 284 ARG A O 1
ATOM 2351 N N . PRO A 1 285 ? -8.346 7.785 -5.742 1.00 75.12 285 PRO A N 1
ATOM 2352 C CA . PRO A 1 285 ? -7.207 8.468 -5.157 1.00 75.12 285 PRO A CA 1
ATOM 2353 C C . PRO A 1 285 ? -6.890 7.827 -3.809 1.00 75.12 285 PRO A C 1
ATOM 2355 O O . PRO A 1 285 ? -7.756 7.737 -2.935 1.00 75.12 285 PRO A O 1
ATOM 2358 N N . ILE A 1 286 ? -5.650 7.374 -3.667 1.00 83.75 286 ILE A N 1
ATOM 2359 C CA . ILE A 1 286 ? -5.104 6.955 -2.385 1.00 83.75 286 ILE A CA 1
ATOM 2360 C C . ILE A 1 286 ? -4.861 8.244 -1.606 1.00 83.75 286 ILE A C 1
ATOM 2362 O O . ILE A 1 286 ? -4.206 9.146 -2.118 1.00 83.75 286 ILE A O 1
ATOM 2366 N N . ARG A 1 287 ? -5.473 8.364 -0.429 1.00 81.88 287 ARG A N 1
ATOM 2367 C CA . ARG A 1 287 ? -5.322 9.520 0.477 1.00 81.88 287 ARG A CA 1
ATOM 2368 C C . ARG A 1 287 ? -4.648 9.148 1.796 1.00 81.88 287 ARG A C 1
ATOM 2370 O O . ARG A 1 287 ? -4.199 10.019 2.531 1.00 81.88 287 ARG A O 1
ATOM 2377 N N . ASP A 1 288 ? -4.614 7.853 2.068 1.00 89.12 288 ASP A N 1
ATOM 2378 C CA . ASP A 1 288 ? -4.219 7.240 3.325 1.00 89.12 288 ASP A CA 1
ATOM 2379 C C . ASP A 1 288 ? -3.161 6.174 3.035 1.00 89.12 288 ASP A C 1
ATOM 2381 O O . ASP A 1 288 ? -2.901 5.834 1.875 1.00 89.12 288 ASP A O 1
ATOM 2385 N N . ILE A 1 289 ? -2.552 5.632 4.085 1.00 95.44 289 ILE A N 1
ATOM 2386 C CA . ILE A 1 289 ? -1.605 4.529 3.944 1.00 95.44 289 ILE A CA 1
ATOM 2387 C C . ILE A 1 289 ? -2.271 3.234 4.361 1.00 95.44 289 ILE A C 1
ATOM 2389 O O . ILE A 1 289 ? -2.753 3.105 5.479 1.00 95.44 289 ILE A O 1
ATOM 2393 N N . GLN A 1 290 ? -2.272 2.257 3.465 1.00 97.00 290 GLN A N 1
ATOM 2394 C CA . GLN A 1 290 ? -2.866 0.948 3.681 1.00 97.00 290 GLN A CA 1
ATOM 2395 C C . GLN A 1 290 ? -1.790 -0.128 3.580 1.00 97.00 290 GLN A C 1
ATOM 2397 O O . GLN A 1 290 ? -1.108 -0.264 2.560 1.00 97.00 290 GLN A O 1
ATOM 2402 N N . LEU A 1 291 ? -1.661 -0.914 4.645 1.00 97.88 291 LEU A N 1
ATOM 2403 C CA . LEU A 1 291 ? -0.829 -2.108 4.689 1.00 97.88 291 LEU A CA 1
ATOM 2404 C C . LEU A 1 291 ? -1.734 -3.331 4.732 1.00 97.88 291 LEU A C 1
ATOM 2406 O O . LEU A 1 291 ? -2.561 -3.474 5.634 1.00 97.88 291 LEU A O 1
ATOM 2410 N N . PHE A 1 292 ? -1.549 -4.219 3.765 1.00 97.62 292 PHE A N 1
ATOM 2411 C CA . PHE A 1 292 ? -2.249 -5.489 3.694 1.00 97.62 292 PHE A CA 1
ATOM 2412 C C . PHE A 1 292 ? -1.303 -6.605 4.112 1.00 97.62 292 PHE A C 1
ATOM 2414 O O . PHE A 1 292 ? -0.213 -6.758 3.546 1.00 97.62 292 PHE A O 1
ATOM 2421 N N . PHE A 1 293 ? -1.734 -7.396 5.083 1.00 96.38 293 PHE A N 1
ATOM 2422 C CA . PHE A 1 293 ? -0.984 -8.529 5.599 1.00 96.38 293 PHE A CA 1
ATOM 2423 C C . PHE A 1 293 ? -1.579 -9.836 5.078 1.00 96.38 293 PHE A C 1
ATOM 2425 O O . PHE A 1 293 ? -2.785 -9.942 4.845 1.00 96.38 293 PHE A O 1
ATOM 2432 N N . ASN A 1 294 ? -0.732 -10.848 4.911 1.00 89.06 294 ASN A N 1
ATOM 2433 C CA . ASN A 1 294 ? -1.209 -12.206 4.723 1.00 89.06 294 ASN A CA 1
ATOM 2434 C C . ASN A 1 294 ? -1.900 -12.667 6.004 1.00 89.06 294 ASN A C 1
ATOM 2436 O O . ASN A 1 294 ? -1.358 -12.471 7.091 1.00 89.06 294 ASN A O 1
ATOM 2440 N N . SER A 1 295 ? -3.034 -13.349 5.876 1.00 63.09 295 SER A N 1
ATOM 2441 C CA . SER A 1 295 ? -3.467 -14.214 6.966 1.00 63.09 295 SER A CA 1
ATOM 2442 C C . SER A 1 295 ? -2.414 -15.301 7.139 1.00 63.09 295 SER A C 1
ATOM 2444 O O . SER A 1 295 ? -2.021 -15.924 6.152 1.00 63.09 295 SER A O 1
ATOM 2446 N N . SER A 1 296 ? -1.950 -15.512 8.368 1.00 52.72 296 SER A N 1
ATOM 2447 C CA . SER A 1 296 ? -1.364 -16.794 8.752 1.00 52.72 296 SER A CA 1
ATOM 2448 C C . SER A 1 296 ? -2.337 -17.876 8.275 1.00 52.72 296 SER A C 1
ATOM 2450 O O . SER A 1 296 ? -3.515 -17.822 8.638 1.00 52.72 296 SER A O 1
ATOM 2452 N N . GLU A 1 297 ? -1.892 -18.743 7.369 1.00 35.84 297 GLU A N 1
ATOM 2453 C CA . GLU A 1 297 ? -2.596 -20.001 7.099 1.00 35.84 297 GLU A CA 1
ATOM 2454 C C . GLU A 1 297 ? -2.548 -20.888 8.344 1.00 35.84 297 GLU A C 1
ATOM 2456 O O . GLU A 1 297 ? -1.499 -20.866 9.035 1.00 35.84 297 GLU A O 1
#

Radius of gyration: 22.41 Å; chains: 1; bounding box: 56×38×64 Å